Protein AF-A0A9X0BQL4-F1 (afdb_monomer_lite)

Structure (mmCIF, N/CA/C/O backbone):
data_AF-A0A9X0BQL4-F1
#
_entry.id   AF-A0A9X0BQL4-F1
#
loop_
_atom_site.group_PDB
_atom_site.id
_atom_site.type_symbol
_atom_site.label_atom_id
_atom_site.label_alt_id
_atom_site.label_comp_id
_atom_site.label_asym_id
_atom_site.label_entity_id
_atom_site.label_seq_id
_atom_site.pdbx_PDB_ins_code
_atom_site.Cartn_x
_atom_site.Cartn_y
_atom_site.Cartn_z
_atom_site.occupancy
_atom_site.B_iso_or_equiv
_atom_site.auth_seq_id
_atom_site.auth_comp_id
_atom_site.auth_asym_id
_atom_site.auth_atom_id
_atom_site.pdbx_PDB_model_num
ATOM 1 N N . MET A 1 1 ? -21.816 -4.351 -16.102 1.00 35.31 1 MET A N 1
ATOM 2 C CA . MET A 1 1 ? -20.754 -5.377 -16.081 1.00 35.31 1 MET A CA 1
ATOM 3 C C . MET A 1 1 ? -20.083 -5.266 -14.721 1.00 35.31 1 MET A C 1
ATOM 5 O O . MET A 1 1 ? -19.592 -4.191 -14.408 1.00 35.31 1 MET A O 1
ATOM 9 N N . LEU A 1 2 ? -20.235 -6.276 -13.860 1.00 37.12 2 LEU A N 1
ATOM 10 C CA . LEU A 1 2 ? -19.779 -6.235 -12.464 1.00 37.12 2 LEU A CA 1
ATOM 11 C C . LEU A 1 2 ? -18.252 -6.388 -12.420 1.00 37.12 2 LEU A C 1
ATOM 13 O O . LEU A 1 2 ? -17.741 -7.405 -12.871 1.00 37.12 2 LEU A O 1
ATOM 17 N N . LEU A 1 3 ? -17.554 -5.400 -11.851 1.00 42.09 3 LEU A N 1
ATOM 18 C CA . LEU A 1 3 ? -16.100 -5.399 -11.604 1.00 42.09 3 LEU A CA 1
ATOM 19 C C . LEU A 1 3 ? -15.623 -6.548 -10.687 1.00 42.09 3 LEU A C 1
ATOM 21 O O . LEU A 1 3 ? -14.421 -6.746 -10.535 1.00 42.09 3 LEU A O 1
ATOM 25 N N . TYR A 1 4 ? -16.539 -7.312 -10.084 1.00 49.38 4 TYR A N 1
ATOM 26 C CA . TYR A 1 4 ? -16.243 -8.348 -9.097 1.00 49.38 4 TYR A CA 1
ATOM 27 C C . TYR A 1 4 ? -17.057 -9.609 -9.387 1.00 49.38 4 TYR A C 1
ATOM 29 O O . TYR A 1 4 ? -18.155 -9.792 -8.867 1.00 49.38 4 TYR A O 1
ATOM 37 N N . THR A 1 5 ? -16.540 -10.491 -10.238 1.00 42.75 5 THR A N 1
ATOM 38 C CA . THR A 1 5 ? -17.201 -11.764 -10.572 1.00 42.75 5 THR A CA 1
ATOM 39 C C . THR A 1 5 ? -17.136 -12.813 -9.455 1.00 42.75 5 THR A C 1
ATOM 41 O O . THR A 1 5 ? -17.871 -13.792 -9.526 1.00 42.75 5 THR A O 1
ATOM 44 N N . THR A 1 6 ? -16.308 -12.628 -8.418 1.00 47.00 6 THR A N 1
ATOM 45 C CA . THR A 1 6 ? -16.049 -13.654 -7.380 1.00 47.00 6 THR A CA 1
ATOM 46 C C . THR A 1 6 ? -16.206 -13.185 -5.931 1.00 47.00 6 THR A C 1
ATOM 48 O O . THR A 1 6 ? -15.928 -13.959 -5.019 1.00 47.00 6 THR A O 1
ATOM 51 N N . GLY A 1 7 ? -16.618 -11.940 -5.670 1.00 49.25 7 GLY A N 1
ATOM 52 C CA . GLY A 1 7 ? -16.745 -11.439 -4.290 1.00 49.25 7 GLY A CA 1
ATOM 53 C C . GLY A 1 7 ? -15.441 -11.474 -3.470 1.00 49.25 7 GLY A C 1
ATOM 54 O O . GLY A 1 7 ? -15.490 -11.315 -2.259 1.00 49.25 7 GLY A O 1
ATOM 55 N N . GLY A 1 8 ? -14.280 -11.679 -4.106 1.00 52.28 8 GLY A N 1
ATOM 56 C CA . GLY A 1 8 ? -12.962 -11.552 -3.481 1.00 52.28 8 GLY A CA 1
ATOM 57 C C . GLY A 1 8 ? -12.389 -12.795 -2.792 1.00 52.28 8 GLY A C 1
ATOM 58 O O . GLY A 1 8 ? -11.236 -12.738 -2.372 1.00 52.28 8 GLY A O 1
ATOM 59 N N . LYS A 1 9 ? -13.112 -13.920 -2.684 1.00 52.06 9 LYS A N 1
ATOM 60 C CA . LYS A 1 9 ? -12.573 -15.108 -1.996 1.00 52.06 9 LYS A CA 1
ATOM 61 C C . LYS A 1 9 ? -11.611 -15.888 -2.900 1.00 52.06 9 LYS A C 1
ATOM 63 O O . LYS A 1 9 ? -12.014 -16.428 -3.928 1.00 52.06 9 LYS A O 1
ATOM 68 N N . GLY A 1 10 ? -10.340 -15.954 -2.498 1.00 56.12 10 GLY A N 1
ATOM 69 C CA . GLY A 1 10 ? -9.294 -16.710 -3.193 1.00 56.12 10 GLY A CA 1
ATOM 70 C C . GLY A 1 10 ? -8.665 -16.007 -4.400 1.00 56.12 10 GLY A C 1
ATOM 71 O O . GLY A 1 10 ? -8.007 -16.677 -5.181 1.00 56.12 10 GLY A O 1
ATOM 72 N N . SER A 1 11 ? -8.849 -14.695 -4.567 1.00 64.06 11 SER A N 1
ATOM 73 C CA . SER A 1 11 ? -8.215 -13.881 -5.618 1.00 64.06 11 SER A CA 1
ATOM 74 C C . SER A 1 11 ? -7.161 -12.934 -5.038 1.00 64.06 11 SER A C 1
ATOM 76 O O . SER A 1 11 ? -7.283 -12.519 -3.889 1.00 64.06 11 SER A O 1
ATOM 78 N N . ILE A 1 12 ? -6.160 -12.538 -5.833 1.00 70.81 12 ILE A N 1
ATOM 79 C CA . ILE A 1 12 ? -5.207 -11.490 -5.431 1.00 70.81 12 ILE A CA 1
ATOM 80 C C . ILE A 1 12 ? -5.936 -10.142 -5.414 1.00 70.81 12 ILE A C 1
ATOM 82 O O . ILE A 1 12 ? -6.373 -9.651 -6.462 1.00 70.81 12 ILE A O 1
ATOM 86 N N . ARG A 1 13 ? -6.043 -9.545 -4.225 1.00 81.00 13 ARG A N 1
ATOM 87 C CA . ARG A 1 13 ? -6.662 -8.231 -4.009 1.00 81.00 13 ARG A CA 1
ATOM 88 C C . ARG A 1 13 ? -5.596 -7.214 -3.650 1.00 81.00 13 ARG A C 1
ATOM 90 O O . ARG A 1 13 ? -4.637 -7.547 -2.968 1.00 81.00 13 ARG A O 1
ATOM 97 N N . TYR A 1 14 ? -5.765 -5.966 -4.059 1.00 86.31 14 TYR A N 1
ATOM 98 C CA . TYR A 1 14 ? -4.914 -4.880 -3.583 1.00 86.31 14 TYR A CA 1
ATOM 99 C C . TYR A 1 14 ? -5.716 -3.620 -3.286 1.00 86.31 14 TYR A C 1
ATOM 101 O O . TYR A 1 14 ? -6.792 -3.390 -3.838 1.00 86.31 14 TYR A O 1
ATOM 109 N N . ILE A 1 15 ? -5.195 -2.818 -2.365 1.00 88.81 15 ILE A N 1
ATOM 110 C CA . ILE A 1 15 ? -5.838 -1.627 -1.824 1.00 88.81 15 ILE A CA 1
ATOM 111 C C . ILE A 1 15 ? -4.792 -0.522 -1.720 1.00 88.81 15 ILE A C 1
ATOM 113 O O . ILE A 1 15 ? -3.694 -0.734 -1.198 1.00 88.81 15 ILE A O 1
ATOM 117 N N . PHE A 1 16 ? -5.135 0.673 -2.191 1.00 91.38 16 PHE A N 1
ATOM 118 C CA . PHE A 1 16 ? -4.304 1.851 -1.974 1.00 91.38 16 PHE A CA 1
ATOM 119 C C . PHE A 1 16 ? -4.522 2.379 -0.560 1.00 91.38 16 PHE A C 1
ATOM 121 O O . PHE A 1 16 ? -5.610 2.833 -0.214 1.00 91.38 16 PHE A O 1
ATOM 128 N N . ILE A 1 17 ? -3.460 2.369 0.238 1.00 92.75 17 ILE A N 1
ATOM 129 C CA . ILE A 1 17 ? -3.405 3.119 1.496 1.00 92.75 17 ILE A CA 1
ATOM 130 C C . ILE A 1 17 ? -3.102 4.592 1.193 1.00 92.75 17 ILE A C 1
ATOM 132 O O . ILE A 1 17 ? -3.626 5.504 1.830 1.00 92.75 17 ILE A O 1
ATOM 136 N N . HIS A 1 18 ? -2.272 4.831 0.177 1.00 92.62 18 HIS A N 1
ATOM 137 C CA . HIS A 1 18 ? -1.996 6.149 -0.377 1.00 92.62 18 HIS A CA 1
ATOM 138 C C . HIS A 1 18 ? -1.675 6.050 -1.871 1.00 92.62 18 HIS A C 1
ATOM 140 O O . HIS A 1 18 ? -1.041 5.088 -2.298 1.00 92.62 18 HIS A O 1
ATOM 146 N N . GLY A 1 19 ? -2.032 7.075 -2.645 1.00 91.38 19 GLY A N 1
ATOM 147 C CA . GLY A 1 19 ? -1.782 7.126 -4.087 1.00 91.38 19 GLY A CA 1
ATOM 148 C C . GLY A 1 19 ? -2.906 6.492 -4.907 1.00 91.38 19 GLY A C 1
ATOM 149 O O . GLY A 1 19 ? -4.025 6.321 -4.420 1.00 91.38 19 GLY A O 1
ATOM 150 N N . ASN A 1 20 ? -2.620 6.209 -6.175 1.00 89.44 20 ASN A N 1
ATOM 151 C CA . ASN A 1 20 ? -3.547 5.607 -7.130 1.00 89.44 20 ASN A CA 1
ATOM 152 C C . ASN A 1 20 ? -2.778 4.909 -8.272 1.00 89.44 20 ASN A C 1
ATOM 154 O O . ASN A 1 20 ? -1.543 4.929 -8.306 1.00 89.44 20 ASN A O 1
ATOM 158 N N . HIS A 1 21 ? -3.495 4.321 -9.230 1.00 88.38 21 HIS A N 1
ATOM 159 C CA . HIS A 1 21 ? -2.922 3.876 -10.500 1.00 88.38 21 HIS A CA 1
ATOM 160 C C . HIS A 1 21 ? -2.286 5.023 -11.276 1.00 88.38 21 HIS A C 1
ATOM 162 O O . HIS A 1 21 ? -2.742 6.168 -11.231 1.00 88.38 21 HIS A O 1
ATOM 168 N N . GLU A 1 22 ? -1.253 4.689 -12.038 1.00 84.75 22 GLU A N 1
ATOM 169 C CA . GLU A 1 22 ? -0.585 5.610 -12.938 1.00 84.75 22 GLU A CA 1
ATOM 170 C C . GLU A 1 22 ? -1.040 5.422 -14.382 1.00 84.75 22 GLU A C 1
ATOM 172 O O . GLU A 1 22 ? -0.978 4.331 -14.942 1.00 84.75 22 GLU A O 1
ATOM 177 N N . ILE A 1 23 ? -1.447 6.523 -15.011 1.00 74.94 23 ILE A N 1
ATOM 178 C CA . ILE A 1 23 ? -1.995 6.512 -16.372 1.00 74.94 23 ILE A CA 1
ATOM 179 C C . ILE A 1 23 ? -0.900 6.754 -17.418 1.00 74.94 23 ILE A C 1
ATOM 181 O O . ILE A 1 23 ? -1.023 6.311 -18.565 1.00 74.94 23 ILE A O 1
ATOM 185 N N . SER A 1 24 ? 0.183 7.434 -17.046 1.00 75.00 24 SER A N 1
ATOM 186 C CA . SER A 1 24 ? 1.266 7.784 -17.968 1.00 75.00 24 SER A CA 1
ATOM 187 C C . SER A 1 24 ? 1.978 6.554 -18.540 1.00 75.00 24 SER A C 1
ATOM 189 O O . SER A 1 24 ? 2.020 5.503 -17.896 1.00 75.00 24 SER A O 1
ATOM 191 N N . PRO A 1 25 ? 2.566 6.667 -19.742 1.00 73.19 25 PRO A N 1
ATOM 192 C CA . PRO A 1 25 ? 3.368 5.597 -20.317 1.00 73.19 25 PRO A CA 1
ATOM 193 C C . PRO A 1 25 ? 4.581 5.257 -19.442 1.00 73.19 25 PRO A C 1
ATOM 195 O O . PRO A 1 25 ? 5.088 6.079 -18.670 1.00 73.19 25 PRO A O 1
ATOM 198 N N . PHE A 1 26 ? 5.020 4.011 -19.574 1.00 76.38 26 PHE A N 1
ATOM 199 C CA . PHE A 1 26 ? 6.210 3.477 -18.937 1.00 76.38 26 PHE A CA 1
ATOM 200 C C . PHE A 1 26 ? 7.370 3.564 -19.933 1.00 76.38 26 PHE A C 1
ATOM 202 O O . PHE A 1 26 ? 7.224 3.111 -21.065 1.00 76.38 26 PHE A O 1
ATOM 209 N N . SER A 1 27 ? 8.476 4.199 -19.542 1.00 83.44 27 SER A N 1
ATOM 210 C CA . SER A 1 27 ? 9.684 4.286 -20.376 1.00 83.44 27 SER A CA 1
ATOM 211 C C . SER A 1 27 ? 10.404 2.935 -20.424 1.00 83.44 27 SER A C 1
ATOM 213 O O . SER A 1 27 ? 10.333 2.169 -19.463 1.00 83.44 27 SER A O 1
ATOM 215 N N . ASP A 1 28 ? 11.113 2.656 -21.520 1.00 85.31 28 ASP A N 1
ATOM 216 C CA . ASP A 1 28 ? 11.815 1.382 -21.725 1.00 85.31 28 ASP A CA 1
ATOM 217 C C . ASP A 1 28 ? 12.880 1.139 -20.654 1.00 85.31 28 ASP A C 1
ATOM 219 O O . ASP A 1 28 ? 13.023 0.023 -20.169 1.00 85.31 28 ASP A O 1
ATOM 223 N N . GLU A 1 29 ? 13.581 2.195 -20.243 1.00 92.06 29 GLU A N 1
ATOM 224 C CA . GLU A 1 29 ? 14.585 2.158 -19.182 1.00 92.06 29 GLU A CA 1
ATOM 225 C C . GLU A 1 29 ? 14.137 3.047 -18.027 1.00 92.06 29 GLU A C 1
ATOM 227 O O . GLU A 1 29 ? 14.008 4.268 -18.184 1.00 92.06 29 GLU A O 1
ATOM 232 N N . ILE A 1 30 ? 13.906 2.447 -16.859 1.00 92.94 30 ILE A N 1
ATOM 233 C CA . ILE A 1 30 ? 13.595 3.204 -15.648 1.00 92.94 30 ILE A CA 1
ATOM 234 C C . ILE A 1 30 ? 14.200 2.580 -14.393 1.00 92.94 30 ILE A C 1
ATOM 236 O O . ILE A 1 30 ? 14.469 1.384 -14.317 1.00 92.94 30 ILE A O 1
ATOM 240 N N . ILE A 1 31 ? 14.329 3.400 -13.356 1.00 94.00 31 ILE A N 1
ATOM 241 C CA . ILE A 1 31 ? 14.662 2.958 -12.006 1.00 94.00 31 ILE A CA 1
ATOM 242 C C . ILE A 1 31 ? 13.537 3.394 -11.078 1.00 94.00 31 ILE A C 1
ATOM 244 O O . ILE A 1 31 ? 13.228 4.583 -11.009 1.00 94.00 31 ILE A O 1
ATOM 248 N N . VAL A 1 32 ? 12.948 2.444 -10.357 1.00 94.00 32 VAL A N 1
ATOM 249 C CA . VAL A 1 32 ? 11.929 2.684 -9.330 1.00 94.00 32 VAL A CA 1
ATOM 250 C C . VAL A 1 32 ? 12.578 2.598 -7.952 1.00 94.00 32 VAL A C 1
ATOM 252 O O . VAL A 1 32 ? 13.236 1.612 -7.632 1.00 94.00 32 VAL A O 1
ATOM 255 N N . ASP A 1 33 ? 12.393 3.626 -7.132 1.00 94.31 33 ASP A N 1
ATOM 256 C CA . ASP A 1 33 ? 12.783 3.655 -5.722 1.00 94.31 33 ASP A CA 1
ATOM 257 C C . ASP A 1 33 ? 11.589 3.199 -4.876 1.00 94.31 33 ASP A C 1
ATOM 259 O O . ASP A 1 33 ? 10.589 3.918 -4.780 1.00 94.31 33 ASP A O 1
ATOM 263 N N . ALA A 1 34 ? 11.663 1.997 -4.305 1.00 94.25 34 ALA A N 1
ATOM 264 C CA . ALA A 1 34 ? 10.554 1.386 -3.585 1.00 94.25 34 ALA A CA 1
ATOM 265 C C . ALA A 1 34 ? 11.002 0.550 -2.381 1.00 94.25 34 ALA A C 1
ATOM 267 O O . ALA A 1 34 ? 12.146 0.118 -2.266 1.00 94.25 34 ALA A O 1
ATOM 268 N N . LYS A 1 35 ? 10.067 0.296 -1.473 1.00 93.88 35 LYS A N 1
ATOM 269 C CA . LYS A 1 35 ? 10.218 -0.592 -0.325 1.00 93.88 35 LYS A CA 1
ATOM 270 C C . LYS A 1 35 ? 9.103 -1.627 -0.348 1.00 93.88 35 LYS A C 1
ATOM 272 O O . LYS A 1 35 ? 7.942 -1.297 -0.575 1.00 93.88 35 LYS A O 1
ATOM 277 N N . ILE A 1 36 ? 9.487 -2.871 -0.086 1.00 92.44 36 ILE A N 1
ATOM 278 C CA . ILE A 1 36 ? 8.593 -4.021 -0.086 1.00 92.44 36 ILE A CA 1
ATOM 279 C C . ILE A 1 36 ? 8.702 -4.723 1.258 1.00 92.44 36 ILE A C 1
ATOM 281 O O . ILE A 1 36 ? 9.801 -5.094 1.673 1.00 92.44 36 ILE A O 1
ATOM 285 N N . VAL A 1 37 ? 7.561 -4.914 1.912 1.00 92.56 37 VAL A N 1
ATOM 286 C CA . VAL A 1 37 ? 7.455 -5.609 3.196 1.00 92.56 37 VAL A CA 1
ATOM 287 C C . VAL A 1 37 ? 6.364 -6.662 3.080 1.00 92.56 37 VAL A C 1
ATOM 289 O O . VAL A 1 37 ? 5.309 -6.390 2.513 1.00 92.56 37 VAL A O 1
ATOM 292 N N . VAL A 1 38 ? 6.613 -7.864 3.592 1.00 90.69 38 VAL A N 1
ATOM 293 C CA . VAL A 1 38 ? 5.596 -8.924 3.642 1.00 90.69 38 VAL A CA 1
ATOM 294 C C . VAL A 1 38 ? 5.229 -9.189 5.089 1.00 90.69 38 VAL A C 1
ATOM 296 O O . VAL A 1 38 ? 6.112 -9.398 5.923 1.00 90.69 38 VAL A O 1
ATOM 299 N N . PHE A 1 39 ? 3.930 -9.202 5.356 1.00 89.75 39 PHE A N 1
ATOM 300 C CA . PHE A 1 39 ? 3.328 -9.417 6.656 1.00 89.75 39 PHE A CA 1
ATOM 301 C C . PHE A 1 39 ? 2.539 -10.728 6.694 1.00 89.75 39 PHE A C 1
ATOM 303 O O . PHE A 1 39 ? 1.922 -11.143 5.709 1.00 89.75 39 PHE A O 1
ATOM 310 N N . THR A 1 40 ? 2.534 -11.358 7.864 1.00 88.44 40 THR A N 1
ATOM 311 C CA . THR A 1 40 ? 1.555 -12.388 8.227 1.00 88.44 40 THR A CA 1
ATOM 312 C C . THR A 1 40 ? 0.191 -11.752 8.500 1.00 88.44 40 THR A C 1
ATOM 314 O O . THR A 1 40 ? 0.101 -10.540 8.709 1.00 88.44 40 THR A O 1
ATOM 317 N N . GLY A 1 41 ? -0.868 -12.558 8.605 1.00 85.19 41 GLY A N 1
ATOM 318 C CA . GLY A 1 41 ? -2.182 -12.073 9.044 1.00 85.19 41 GLY A CA 1
ATOM 319 C C . GLY A 1 41 ? -2.165 -11.497 10.462 1.00 85.19 41 GLY A C 1
ATOM 320 O O . GLY A 1 41 ? -3.036 -10.735 10.838 1.00 85.19 41 GLY A O 1
ATOM 321 N N . ARG A 1 42 ? -1.130 -11.777 11.258 1.00 87.62 42 ARG A N 1
ATOM 322 C CA . ARG A 1 42 ? -0.941 -11.165 12.584 1.00 87.62 42 ARG A CA 1
ATOM 323 C C . ARG A 1 42 ? -0.169 -9.842 12.554 1.00 87.62 42 ARG A C 1
ATOM 325 O O . ARG A 1 42 ? 0.183 -9.345 13.615 1.00 87.62 42 ARG A O 1
ATOM 332 N N . GLY A 1 43 ? 0.159 -9.315 11.373 1.00 87.25 43 GLY A N 1
ATOM 333 C CA . GLY A 1 43 ? 0.956 -8.094 11.229 1.00 87.25 43 GLY A CA 1
ATOM 334 C C . GLY A 1 43 ? 2.459 -8.283 11.474 1.00 87.25 43 GLY A C 1
ATOM 335 O O . GLY A 1 43 ? 3.191 -7.300 11.554 1.00 87.25 43 GLY A O 1
ATOM 336 N N . ASN A 1 44 ? 2.960 -9.522 11.569 1.00 88.50 44 ASN A N 1
ATOM 337 C CA . ASN A 1 44 ? 4.393 -9.775 11.754 1.00 88.50 44 ASN A CA 1
ATOM 338 C C . ASN A 1 44 ? 5.131 -9.725 10.418 1.00 88.50 44 ASN A C 1
ATOM 340 O O . ASN A 1 44 ? 4.679 -10.318 9.442 1.00 88.50 44 ASN A O 1
ATOM 344 N N . ILE A 1 45 ? 6.304 -9.095 10.389 1.00 87.62 45 ILE A N 1
ATOM 345 C CA . ILE A 1 45 ? 7.140 -9.031 9.186 1.00 87.62 45 ILE A CA 1
ATOM 346 C C . ILE A 1 45 ? 7.822 -10.383 8.949 1.00 87.62 45 ILE A C 1
ATOM 348 O O . ILE A 1 45 ? 8.497 -10.910 9.832 1.00 87.62 45 ILE A O 1
ATOM 352 N N . VAL A 1 46 ? 7.687 -10.917 7.734 1.00 85.56 46 VAL A N 1
ATOM 353 C CA . VAL A 1 46 ? 8.390 -12.128 7.269 1.00 85.56 46 VAL A CA 1
ATOM 354 C C . VAL A 1 46 ? 9.414 -11.835 6.175 1.00 85.56 46 VAL A C 1
ATOM 356 O O . VAL A 1 46 ? 10.344 -12.617 5.993 1.00 85.56 46 VAL A O 1
ATOM 359 N N . TYR A 1 47 ? 9.284 -10.704 5.474 1.00 85.56 47 TYR A N 1
ATOM 360 C CA . TYR A 1 47 ? 10.269 -10.215 4.506 1.00 85.56 47 TYR A CA 1
ATOM 361 C C . TYR A 1 47 ? 10.399 -8.699 4.558 1.00 85.56 47 TYR A C 1
ATOM 363 O O . TYR A 1 47 ? 9.399 -7.988 4.675 1.00 85.56 47 TYR A O 1
ATOM 371 N N . GLY A 1 48 ? 11.626 -8.227 4.351 1.00 85.62 48 GLY A N 1
ATOM 372 C CA . GLY A 1 48 ? 11.957 -6.811 4.346 1.00 85.62 48 GLY A CA 1
ATOM 373 C C . GLY A 1 48 ? 12.026 -6.238 5.756 1.00 85.62 48 GLY A C 1
ATOM 374 O O . GLY A 1 48 ? 12.123 -6.959 6.747 1.00 85.62 48 GLY A O 1
ATOM 375 N N . ASP A 1 49 ? 11.987 -4.916 5.828 1.00 83.06 49 ASP A N 1
ATOM 376 C CA . ASP A 1 49 ? 11.921 -4.165 7.072 1.00 83.06 49 ASP A CA 1
ATOM 377 C C . ASP A 1 49 ? 11.000 -2.954 6.867 1.00 83.06 49 ASP A C 1
ATOM 379 O O . ASP A 1 49 ? 10.857 -2.449 5.751 1.00 83.06 49 ASP A O 1
ATOM 383 N N . ASN A 1 50 ? 10.388 -2.450 7.933 1.00 79.44 50 ASN A N 1
ATOM 384 C CA . ASN A 1 50 ? 9.571 -1.236 7.901 1.00 79.44 50 ASN A CA 1
ATOM 385 C C . ASN A 1 50 ? 10.311 -0.009 8.474 1.00 79.44 50 ASN A C 1
ATOM 387 O O . ASN A 1 50 ? 9.668 0.963 8.853 1.00 79.44 50 ASN A O 1
ATOM 391 N N . ALA A 1 51 ? 11.650 -0.023 8.524 1.00 76.56 51 ALA A N 1
ATOM 392 C CA . ALA A 1 51 ? 12.439 1.105 9.018 1.00 76.56 51 ALA A CA 1
ATOM 393 C C . ALA A 1 51 ? 12.399 2.301 8.048 1.00 76.56 51 ALA A C 1
ATOM 395 O O . ALA A 1 51 ? 12.456 2.133 6.832 1.00 76.56 51 ALA A O 1
ATOM 396 N N . ASP A 1 52 ? 12.366 3.528 8.562 1.00 68.44 52 ASP A N 1
ATOM 397 C CA . ASP A 1 52 ? 12.026 4.718 7.760 1.00 68.44 52 ASP A CA 1
ATOM 398 C C . ASP A 1 52 ? 12.998 5.041 6.602 1.00 68.44 52 ASP A C 1
ATOM 400 O O . ASP A 1 52 ? 12.629 5.754 5.670 1.00 68.44 52 ASP A O 1
ATOM 404 N N . ASN A 1 53 ? 14.224 4.500 6.620 1.00 67.31 53 ASN A N 1
ATOM 405 C CA . ASN A 1 53 ? 15.313 4.936 5.733 1.00 67.31 53 ASN A CA 1
ATOM 406 C C . ASN A 1 53 ? 15.826 3.886 4.737 1.00 67.31 53 ASN A C 1
ATOM 408 O O . ASN A 1 53 ? 16.728 4.200 3.960 1.00 67.31 53 ASN A O 1
ATOM 412 N N . SER A 1 54 ? 15.319 2.650 4.745 1.00 75.31 54 SER A N 1
ATOM 413 C CA . SER A 1 54 ? 15.740 1.666 3.742 1.00 75.31 54 SER A CA 1
ATOM 414 C C . SER A 1 54 ? 14.823 1.750 2.523 1.00 75.31 54 SER A C 1
ATOM 416 O O . SER A 1 54 ? 13.603 1.649 2.621 1.00 75.31 54 SER A O 1
ATOM 418 N N . SER A 1 55 ? 15.403 1.964 1.349 1.00 84.50 55 SER A N 1
ATOM 419 C CA . SER A 1 55 ? 14.697 1.825 0.082 1.00 84.50 55 SER A CA 1
ATOM 420 C C . SER A 1 55 ? 15.542 1.009 -0.885 1.00 84.50 55 SER A C 1
ATOM 422 O O . SER A 1 55 ? 16.761 0.887 -0.745 1.00 84.50 55 SER A O 1
ATOM 424 N N . THR A 1 56 ? 14.867 0.363 -1.823 1.00 91.81 56 THR A N 1
ATOM 425 C CA . THR A 1 56 ? 15.456 -0.538 -2.803 1.00 91.81 56 THR A CA 1
ATOM 426 C C . THR A 1 56 ? 15.193 0.014 -4.195 1.00 91.81 56 THR A C 1
ATOM 428 O O . THR A 1 56 ? 14.079 0.415 -4.526 1.00 91.81 56 THR A O 1
ATOM 431 N N . LYS A 1 57 ? 16.236 0.044 -5.020 1.00 94.19 57 LYS A N 1
ATOM 432 C CA . LYS A 1 57 ? 16.164 0.488 -6.409 1.00 94.19 57 LYS A CA 1
ATOM 433 C C . LYS A 1 57 ? 15.914 -0.707 -7.317 1.00 94.19 57 LYS A C 1
ATOM 435 O O . LYS A 1 57 ? 16.749 -1.605 -7.378 1.00 94.19 57 LYS A O 1
ATOM 440 N N . TYR A 1 58 ? 14.801 -0.691 -8.033 1.00 94.75 58 TYR A N 1
ATOM 441 C CA . TYR A 1 58 ? 14.415 -1.695 -9.018 1.00 94.75 58 TYR A CA 1
ATOM 442 C C . TYR A 1 58 ? 14.647 -1.121 -10.413 1.00 94.75 58 TYR A C 1
ATOM 444 O O . TYR A 1 58 ? 14.013 -0.133 -10.784 1.00 94.75 58 TYR A O 1
ATOM 452 N N . SER A 1 59 ? 15.573 -1.704 -11.167 1.00 95.19 59 SER A N 1
ATOM 453 C CA . SER A 1 59 ? 15.890 -1.273 -12.530 1.00 95.19 59 SER A CA 1
ATOM 454 C C . SER A 1 59 ? 15.101 -2.102 -13.534 1.00 95.19 59 SER A C 1
ATOM 456 O O . SER A 1 59 ? 15.211 -3.329 -13.537 1.00 95.19 59 SER A O 1
ATOM 458 N N . PHE A 1 60 ? 14.353 -1.437 -14.409 1.00 93.06 60 PHE A N 1
ATOM 459 C CA . PHE A 1 60 ? 13.568 -2.063 -15.466 1.00 93.06 60 PHE A CA 1
ATOM 460 C C . PHE A 1 60 ? 14.151 -1.734 -16.834 1.00 93.06 60 PHE A C 1
ATOM 462 O O . PHE A 1 60 ? 14.457 -0.574 -17.097 1.00 93.06 60 PHE A O 1
ATOM 469 N N . SER A 1 61 ? 14.238 -2.757 -17.685 1.00 91.75 61 SER A N 1
ATOM 470 C CA . SER A 1 61 ? 14.553 -2.641 -19.110 1.00 91.75 61 SER A CA 1
ATOM 471 C C . SER A 1 61 ? 13.453 -3.342 -19.903 1.00 91.75 61 SER A C 1
ATOM 473 O O . SER A 1 61 ? 13.119 -4.493 -19.612 1.00 91.75 61 SER A O 1
ATOM 475 N N . ASN A 1 62 ? 12.846 -2.639 -20.860 1.00 87.25 62 ASN A N 1
ATOM 476 C CA . ASN A 1 62 ? 11.709 -3.098 -21.665 1.00 87.25 62 ASN A CA 1
ATOM 477 C C . ASN A 1 62 ? 10.571 -3.691 -20.812 1.00 87.25 62 ASN A C 1
ATOM 479 O O . ASN A 1 62 ? 10.003 -4.735 -21.127 1.00 87.25 62 ASN A O 1
ATOM 483 N N . GLY A 1 63 ? 10.270 -3.044 -19.681 1.00 82.94 63 GLY A N 1
ATOM 484 C CA . GLY A 1 63 ? 9.181 -3.449 -18.787 1.00 82.94 63 GLY A CA 1
ATOM 485 C C . GLY A 1 63 ? 9.465 -4.657 -17.884 1.00 82.94 63 GLY A C 1
ATOM 486 O O . GLY A 1 63 ? 8.545 -5.073 -17.174 1.00 82.94 63 GLY A O 1
ATOM 487 N N . VAL A 1 64 ? 10.696 -5.182 -17.867 1.00 87.56 64 VAL A N 1
ATOM 488 C CA . VAL A 1 64 ? 11.130 -6.321 -17.033 1.00 87.56 64 VAL A CA 1
ATOM 489 C C . VAL A 1 64 ? 12.166 -5.866 -16.008 1.00 87.56 64 VAL A C 1
ATOM 491 O O . VAL A 1 64 ? 13.107 -5.152 -16.363 1.00 87.56 64 VAL A O 1
ATOM 494 N N . CYS A 1 65 ? 12.035 -6.277 -14.741 1.00 89.75 65 CYS A N 1
ATOM 495 C CA . CYS A 1 65 ? 13.028 -5.942 -13.717 1.00 89.75 65 CYS A CA 1
ATOM 496 C C . CYS A 1 65 ? 14.319 -6.748 -13.918 1.00 89.75 65 CYS A C 1
ATOM 498 O O . CYS A 1 65 ? 14.368 -7.960 -13.697 1.00 89.75 65 CYS A O 1
ATOM 500 N N . THR A 1 66 ? 15.401 -6.060 -14.274 1.00 91.56 66 THR A N 1
ATOM 501 C CA . THR A 1 66 ? 16.708 -6.677 -14.543 1.00 91.56 66 THR A CA 1
ATOM 502 C C . THR A 1 66 ? 17.609 -6.704 -13.312 1.00 91.56 66 THR A C 1
ATOM 504 O O . THR A 1 66 ? 18.342 -7.672 -13.110 1.00 91.56 66 THR A O 1
ATOM 507 N N . HIS A 1 67 ? 17.547 -5.667 -12.471 1.00 93.50 67 HIS A N 1
ATOM 508 C CA . HIS A 1 67 ? 18.426 -5.515 -11.311 1.00 93.50 67 HIS A CA 1
ATOM 509 C C . HIS A 1 67 ? 17.676 -4.964 -10.104 1.00 93.50 67 HIS A C 1
ATOM 511 O O . HIS A 1 67 ? 16.774 -4.139 -10.235 1.00 93.50 67 HIS A O 1
ATOM 517 N N . VAL A 1 68 ? 18.120 -5.359 -8.914 1.00 91.94 68 VAL A N 1
ATOM 518 C CA . VAL A 1 68 ? 17.631 -4.831 -7.641 1.00 91.94 68 VAL A CA 1
ATOM 519 C C . VAL A 1 68 ? 18.839 -4.397 -6.817 1.00 91.94 68 VAL A C 1
ATOM 521 O O . VAL A 1 68 ? 19.693 -5.211 -6.477 1.00 91.94 68 VAL A O 1
ATOM 524 N N . ASN A 1 69 ? 18.950 -3.100 -6.527 1.00 91.69 69 ASN A N 1
ATOM 525 C CA . ASN A 1 69 ? 20.157 -2.467 -5.976 1.00 91.69 69 ASN A CA 1
ATOM 526 C C . ASN A 1 69 ? 21.433 -2.778 -6.786 1.00 91.69 69 ASN A C 1
ATOM 528 O O . ASN A 1 69 ? 22.515 -2.908 -6.224 1.00 91.69 69 ASN A O 1
ATOM 532 N N . GLY A 1 70 ? 21.302 -2.895 -8.111 1.00 88.62 70 GLY A N 1
ATOM 533 C CA . GLY A 1 70 ? 22.414 -3.222 -9.010 1.00 88.62 70 GLY A CA 1
ATOM 534 C C . GLY A 1 70 ? 22.769 -4.712 -9.076 1.00 88.62 70 GLY A C 1
ATOM 535 O O . GLY A 1 70 ? 23.615 -5.086 -9.880 1.00 88.62 70 GLY A O 1
ATOM 536 N N . GLU A 1 71 ? 22.110 -5.571 -8.295 1.00 89.81 71 GLU A N 1
ATOM 537 C CA . GLU A 1 71 ? 22.324 -7.020 -8.324 1.00 89.81 71 GLU A CA 1
ATOM 538 C C . GLU A 1 71 ? 21.303 -7.694 -9.260 1.00 89.81 71 GLU A C 1
ATOM 540 O O . GLU A 1 71 ? 20.092 -7.502 -9.078 1.00 89.81 71 GLU A O 1
ATOM 545 N N . PRO A 1 72 ? 21.743 -8.483 -10.257 1.00 88.38 72 PRO A N 1
ATOM 546 C CA . PRO A 1 72 ? 20.839 -9.263 -11.096 1.00 88.38 72 PRO A CA 1
ATOM 547 C C . PRO A 1 72 ? 20.277 -10.465 -10.325 1.00 88.38 72 PRO A C 1
ATOM 549 O O . PRO A 1 72 ? 20.891 -10.953 -9.378 1.00 88.38 72 PRO A O 1
ATOM 552 N N . ASN A 1 73 ? 19.116 -10.975 -10.750 1.00 77.00 73 ASN A N 1
ATOM 553 C CA . ASN A 1 73 ? 18.471 -12.175 -10.186 1.00 77.00 73 ASN A CA 1
ATOM 554 C C . ASN A 1 73 ? 18.201 -12.133 -8.671 1.00 77.00 73 ASN A C 1
ATOM 556 O O . ASN A 1 73 ? 17.990 -13.173 -8.046 1.00 77.00 73 ASN A O 1
ATOM 560 N N . LYS A 1 74 ? 18.170 -10.942 -8.066 1.00 84.06 74 LYS A N 1
ATOM 561 C CA . LYS A 1 74 ? 17.773 -10.798 -6.667 1.00 84.06 74 LYS A CA 1
ATOM 562 C C . LYS A 1 74 ? 16.328 -11.246 -6.478 1.00 84.06 74 LYS A C 1
ATOM 564 O O . LYS A 1 74 ? 15.473 -11.040 -7.339 1.00 84.06 74 LYS A O 1
ATOM 569 N N . PHE A 1 75 ? 16.060 -11.849 -5.331 1.00 80.94 75 PHE A N 1
ATOM 570 C CA . PHE A 1 75 ? 14.719 -12.256 -4.949 1.00 80.94 75 PHE A CA 1
ATOM 571 C C . PHE A 1 75 ? 13.768 -11.051 -4.856 1.00 80.94 75 PHE A C 1
ATOM 573 O O . PHE A 1 75 ? 14.123 -10.015 -4.292 1.00 80.94 75 PHE A O 1
ATOM 580 N N . VAL A 1 76 ? 12.553 -11.208 -5.386 1.00 84.06 76 VAL A N 1
ATOM 581 C CA . VAL A 1 76 ? 11.462 -10.231 -5.285 1.00 84.06 76 VAL A CA 1
ATOM 582 C C . VAL A 1 76 ? 10.201 -10.992 -4.865 1.00 84.06 76 VAL A C 1
ATOM 584 O O . VAL A 1 76 ? 9.791 -11.893 -5.598 1.00 84.06 76 VAL A O 1
ATOM 587 N N . PRO A 1 77 ? 9.576 -10.666 -3.716 1.00 82.06 77 PRO A N 1
ATOM 588 C CA . PRO A 1 77 ? 8.344 -11.325 -3.293 1.00 82.06 77 PRO A CA 1
ATOM 589 C C . PRO A 1 77 ? 7.238 -11.130 -4.328 1.00 82.06 77 PRO A C 1
ATOM 591 O O . PRO A 1 77 ? 7.018 -10.002 -4.772 1.00 82.06 77 PRO A O 1
ATOM 594 N N . ALA A 1 78 ? 6.545 -12.213 -4.693 1.00 78.50 78 ALA A N 1
ATOM 595 C CA . ALA A 1 78 ? 5.490 -12.194 -5.709 1.00 78.50 78 ALA A CA 1
ATOM 596 C C . ALA A 1 78 ? 5.915 -11.417 -6.973 1.00 78.50 78 ALA A C 1
ATOM 598 O O . ALA A 1 78 ? 5.214 -10.504 -7.408 1.00 78.50 78 ALA A O 1
ATOM 599 N N . ARG A 1 79 ? 7.108 -11.743 -7.496 1.00 83.44 79 ARG A N 1
ATOM 600 C CA . ARG A 1 79 ? 7.849 -10.989 -8.518 1.00 83.44 79 ARG A CA 1
ATOM 601 C C . ARG A 1 79 ? 6.963 -10.366 -9.590 1.00 83.44 79 ARG A C 1
ATOM 603 O O . ARG A 1 79 ? 6.926 -9.146 -9.673 1.00 83.44 79 ARG A O 1
ATOM 610 N N . ASP A 1 80 ? 6.233 -11.175 -10.349 1.00 81.12 80 ASP A N 1
ATOM 611 C CA . ASP A 1 80 ? 5.435 -10.697 -11.485 1.00 81.12 80 ASP A CA 1
ATOM 612 C C . ASP A 1 80 ? 4.425 -9.625 -11.067 1.00 81.12 80 ASP A C 1
ATOM 614 O O . ASP A 1 80 ? 4.279 -8.593 -11.720 1.00 81.12 80 ASP A O 1
ATOM 618 N N . PHE A 1 81 ? 3.762 -9.840 -9.931 1.00 82.00 81 PHE A N 1
ATOM 619 C CA . PHE A 1 81 ? 2.775 -8.916 -9.393 1.00 82.00 81 PHE A CA 1
ATOM 620 C C . PHE A 1 81 ? 3.417 -7.631 -8.863 1.00 82.00 81 PHE A C 1
ATOM 622 O O . PHE A 1 81 ? 2.956 -6.525 -9.147 1.00 82.00 81 PHE A O 1
ATOM 629 N N . THR A 1 82 ? 4.502 -7.777 -8.108 1.00 87.50 82 THR A N 1
ATOM 630 C CA . THR A 1 82 ? 5.282 -6.653 -7.599 1.00 87.50 82 THR A CA 1
ATOM 631 C C . THR A 1 82 ? 5.799 -5.793 -8.744 1.00 87.50 82 THR A C 1
ATOM 633 O O . THR A 1 82 ? 5.596 -4.582 -8.741 1.00 87.50 82 THR A O 1
ATOM 636 N N . GLU A 1 83 ? 6.440 -6.409 -9.737 1.00 89.12 83 GLU A N 1
ATOM 637 C CA . GLU A 1 83 ? 6.942 -5.730 -10.926 1.00 89.12 83 GLU A CA 1
ATOM 638 C C . GLU A 1 83 ? 5.798 -5.008 -11.638 1.00 89.12 83 GLU A C 1
ATOM 640 O O . GLU A 1 83 ? 5.916 -3.821 -11.925 1.00 89.12 83 GLU A O 1
ATOM 645 N N . LEU A 1 84 ? 4.654 -5.665 -11.836 1.00 87.69 84 LEU A N 1
ATOM 646 C CA . LEU A 1 84 ? 3.480 -5.057 -12.456 1.00 87.69 84 LEU A CA 1
ATOM 647 C C . LEU A 1 84 ? 2.996 -3.806 -11.708 1.00 87.69 84 LEU A C 1
ATOM 649 O O . LEU A 1 84 ? 2.746 -2.780 -12.345 1.00 87.69 84 LEU A O 1
ATOM 653 N N . LEU A 1 85 ? 2.906 -3.847 -10.376 1.00 89.69 85 LEU A N 1
ATOM 654 C CA . LEU A 1 85 ? 2.507 -2.680 -9.587 1.00 89.69 85 LEU A CA 1
ATOM 655 C C . LEU A 1 85 ? 3.556 -1.569 -9.617 1.00 89.69 85 LEU A C 1
ATOM 657 O O . LEU A 1 85 ? 3.190 -0.419 -9.830 1.00 89.69 85 LEU A O 1
ATOM 661 N N . LEU A 1 86 ? 4.850 -1.877 -9.488 1.00 91.94 86 LEU A N 1
ATOM 662 C CA . LEU A 1 86 ? 5.914 -0.863 -9.546 1.00 91.94 86 LEU A CA 1
ATOM 663 C C . LEU A 1 86 ? 5.886 -0.051 -10.855 1.00 91.94 86 LEU A C 1
ATOM 665 O O . LEU A 1 86 ? 6.296 1.111 -10.867 1.00 91.94 86 LEU A O 1
ATOM 669 N N . LYS A 1 87 ? 5.364 -0.636 -11.942 1.00 89.44 87 LYS A N 1
ATOM 670 C CA . LYS A 1 87 ? 5.184 0.046 -13.231 1.00 89.44 87 LYS A CA 1
ATOM 671 C C . LYS A 1 87 ? 3.935 0.925 -13.317 1.00 89.44 87 LYS A C 1
ATOM 673 O O . LYS A 1 87 ? 3.954 1.939 -14.017 1.00 89.44 87 LYS A O 1
ATOM 678 N N . ASN A 1 88 ? 2.866 0.545 -12.622 1.00 88.62 88 ASN A N 1
ATOM 679 C CA . ASN A 1 88 ? 1.504 1.030 -12.866 1.00 88.62 88 ASN A CA 1
ATOM 680 C C . ASN A 1 88 ? 0.943 1.912 -11.742 1.00 88.62 88 ASN A C 1
ATOM 682 O O . ASN A 1 88 ? -0.272 2.079 -11.642 1.00 88.62 88 ASN A O 1
ATOM 686 N N . VAL A 1 89 ? 1.791 2.470 -10.877 1.00 89.56 89 VAL A N 1
ATOM 687 C CA . VAL A 1 89 ? 1.341 3.220 -9.694 1.00 89.56 89 VAL A CA 1
ATOM 688 C C . VAL A 1 89 ? 1.912 4.625 -9.648 1.00 89.56 89 VAL A C 1
ATOM 690 O O . VAL A 1 89 ? 3.011 4.893 -10.141 1.00 89.56 89 VAL A O 1
ATOM 693 N N . SER A 1 90 ? 1.129 5.541 -9.079 1.00 90.75 90 SER A N 1
ATOM 694 C CA . SER A 1 90 ? 1.501 6.944 -8.933 1.00 90.75 90 SER A CA 1
ATOM 695 C C . SER A 1 90 ? 2.687 7.107 -7.980 1.00 90.75 90 SER A C 1
ATOM 697 O O . SER A 1 90 ? 3.084 6.171 -7.284 1.00 90.75 90 SER A O 1
ATOM 699 N N . ILE A 1 91 ? 3.264 8.303 -7.911 1.00 90.69 91 ILE A N 1
ATOM 700 C CA . ILE A 1 91 ? 4.373 8.586 -6.996 1.00 90.69 91 ILE A CA 1
ATOM 701 C C . ILE A 1 91 ? 4.040 9.851 -6.216 1.00 90.69 91 ILE A C 1
ATOM 703 O O . ILE A 1 91 ? 3.795 10.879 -6.851 1.00 90.69 91 ILE A O 1
ATOM 707 N N . PRO A 1 92 ? 4.076 9.812 -4.876 1.00 93.12 92 PRO A N 1
ATOM 708 C CA . PRO A 1 92 ? 4.264 8.629 -4.025 1.00 93.12 92 PRO A CA 1
ATOM 709 C C . PRO A 1 92 ? 3.059 7.673 -3.993 1.00 93.12 92 PRO A C 1
ATOM 711 O O . PRO A 1 92 ? 1.933 8.083 -4.257 1.00 93.12 92 PRO A O 1
ATOM 714 N N . THR A 1 93 ? 3.286 6.421 -3.580 1.00 94.00 93 THR A N 1
ATOM 715 C CA . THR A 1 93 ? 2.215 5.430 -3.362 1.00 94.00 93 THR A CA 1
ATOM 716 C C . THR A 1 93 ? 2.544 4.474 -2.212 1.00 94.00 93 THR A C 1
ATOM 718 O O . THR A 1 93 ? 3.705 4.126 -2.008 1.00 94.00 93 THR A O 1
ATOM 721 N N . LEU A 1 94 ? 1.515 4.018 -1.492 1.00 94.94 94 LEU A N 1
ATOM 722 C CA . LEU A 1 94 ? 1.560 2.875 -0.579 1.00 94.94 94 LEU A CA 1
ATOM 723 C C . LEU A 1 94 ? 0.365 1.961 -0.865 1.00 94.94 94 LEU A C 1
ATOM 725 O O . LEU A 1 94 ? -0.786 2.375 -0.722 1.00 94.94 94 LEU A O 1
ATOM 729 N N . ILE A 1 95 ? 0.646 0.722 -1.254 1.00 9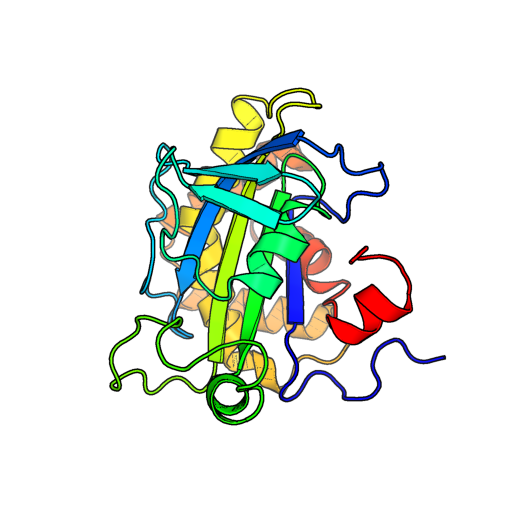4.06 95 ILE A N 1
ATOM 730 C CA . ILE A 1 95 ? -0.351 -0.300 -1.582 1.00 94.06 95 ILE A CA 1
ATOM 731 C C . ILE A 1 95 ? -0.182 -1.471 -0.631 1.00 94.06 95 ILE A C 1
ATOM 733 O O . ILE A 1 95 ? 0.941 -1.873 -0.339 1.00 94.06 95 ILE A O 1
ATOM 737 N N . MET A 1 96 ? -1.300 -2.033 -0.193 1.00 92.75 96 MET A N 1
ATOM 738 C CA . MET A 1 96 ? -1.360 -3.326 0.473 1.00 92.75 96 MET A CA 1
ATOM 739 C C . MET A 1 96 ? -2.024 -4.329 -0.463 1.00 92.75 96 MET A C 1
ATOM 741 O O . MET A 1 96 ? -2.967 -3.996 -1.177 1.00 92.75 96 MET A O 1
ATOM 745 N N . VAL A 1 97 ? -1.507 -5.547 -0.475 1.00 89.19 97 VAL A N 1
ATOM 746 C CA . VAL A 1 97 ? -1.907 -6.620 -1.372 1.00 89.19 97 VAL A CA 1
ATOM 747 C C . VAL A 1 97 ? -2.141 -7.864 -0.541 1.00 89.19 97 VAL A C 1
ATOM 749 O O . VAL A 1 97 ? -1.281 -8.262 0.237 1.00 89.19 97 VAL A O 1
ATOM 752 N N . GLU A 1 98 ? -3.274 -8.502 -0.748 1.00 85.81 98 GLU A N 1
ATOM 753 C CA . GLU A 1 98 ? -3.643 -9.763 -0.134 1.00 85.81 98 GLU A CA 1
ATOM 754 C C . GLU A 1 98 ? -3.356 -10.916 -1.106 1.00 85.81 98 GLU A C 1
ATOM 756 O O . GLU A 1 98 ? -3.856 -10.933 -2.236 1.00 85.81 98 GLU A O 1
ATOM 761 N N . ILE A 1 99 ? -2.531 -11.873 -0.677 1.00 78.75 99 ILE A N 1
ATOM 762 C CA . ILE A 1 99 ? -2.043 -12.990 -1.493 1.00 78.75 99 ILE A CA 1
ATOM 763 C C . ILE A 1 99 ? -2.445 -14.315 -0.824 1.00 78.75 99 ILE A C 1
ATOM 765 O O . ILE A 1 99 ? -1.845 -14.692 0.186 1.00 78.75 99 ILE A O 1
ATOM 769 N N . PRO A 1 100 ? -3.421 -15.059 -1.377 1.00 74.69 100 PRO A N 1
ATOM 770 C CA . PRO A 1 100 ? -3.804 -16.368 -0.849 1.00 74.69 100 PRO A CA 1
ATOM 771 C C . PRO A 1 100 ? -2.672 -17.401 -0.973 1.00 74.69 100 PRO A C 1
ATOM 773 O O . PRO A 1 100 ? -2.126 -17.602 -2.061 1.00 74.69 100 PRO A O 1
ATOM 776 N N . THR A 1 101 ? -2.361 -18.132 0.099 1.00 66.62 101 THR A N 1
ATOM 777 C CA . THR A 1 101 ? -1.301 -19.158 0.096 1.00 66.62 101 THR A CA 1
ATOM 778 C C . THR A 1 101 ? -1.728 -20.442 -0.629 1.00 66.62 101 THR A C 1
ATOM 780 O O . THR A 1 101 ? -0.907 -21.110 -1.249 1.00 66.62 101 THR A O 1
ATOM 783 N N . LEU A 1 102 ? -3.021 -20.765 -0.725 1.00 54.53 102 LEU A N 1
ATOM 784 C CA . LEU A 1 102 ? -3.490 -21.869 -1.586 1.00 54.53 102 LEU A CA 1
ATOM 785 C C . LEU A 1 102 ? -3.274 -21.595 -3.087 1.00 54.53 102 LEU A C 1
ATOM 787 O O . LEU A 1 102 ? -2.945 -22.512 -3.843 1.00 54.53 102 LEU A O 1
ATOM 791 N N . MET A 1 103 ? -3.368 -20.333 -3.526 1.00 48.91 103 MET A N 1
ATOM 792 C CA . MET A 1 103 ? -3.000 -19.947 -4.895 1.00 48.91 103 MET A CA 1
ATOM 793 C C . MET A 1 103 ? -1.494 -20.025 -5.146 1.00 48.91 103 MET A C 1
ATOM 795 O O . MET A 1 103 ? -1.093 -20.203 -6.294 1.00 48.91 103 MET A O 1
ATOM 799 N N . TH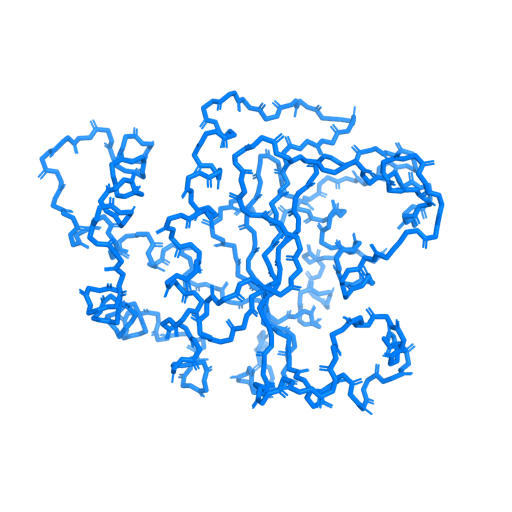R A 1 104 ? -0.666 -20.003 -4.098 1.00 46.25 104 THR A N 1
ATOM 800 C CA . THR A 1 104 ? 0.777 -20.234 -4.249 1.00 46.25 104 THR A CA 1
ATOM 801 C C . THR A 1 104 ? 1.133 -21.684 -4.600 1.00 46.25 104 THR A C 1
ATOM 803 O O . THR A 1 104 ? 2.221 -21.911 -5.117 1.00 46.25 104 THR A O 1
ATOM 806 N N . ASN A 1 105 ? 0.197 -22.636 -4.439 1.00 36.09 105 ASN A N 1
ATOM 807 C CA . ASN A 1 105 ? 0.354 -24.040 -4.853 1.00 36.09 105 ASN A CA 1
ATOM 808 C C . ASN A 1 105 ? -0.415 -24.430 -6.136 1.00 36.09 105 ASN A C 1
ATOM 810 O O . ASN A 1 105 ? -0.171 -25.508 -6.674 1.00 36.09 105 ASN A O 1
ATOM 814 N N . MET A 1 106 ? -1.350 -23.607 -6.636 1.00 34.50 106 MET A N 1
ATOM 815 C CA . MET A 1 106 ? -2.174 -23.948 -7.816 1.00 34.50 106 MET A CA 1
ATOM 816 C C . MET A 1 106 ? -2.031 -22.964 -8.992 1.00 34.50 106 MET A C 1
ATOM 818 O O . MET A 1 106 ? -2.279 -23.341 -10.134 1.00 34.50 106 MET A O 1
ATOM 822 N N . VAL A 1 107 ? -1.533 -21.744 -8.757 1.00 36.03 107 VAL A N 1
ATOM 823 C CA . VAL A 1 107 ? -1.102 -20.787 -9.799 1.00 36.03 107 VAL A CA 1
ATOM 824 C C . VAL A 1 107 ? 0.423 -20.894 -9.985 1.00 36.03 107 VAL A C 1
ATOM 826 O O . VAL A 1 107 ? 1.149 -19.921 -10.172 1.00 36.03 107 VAL A O 1
ATOM 829 N N . CYS A 1 108 ? 0.936 -22.126 -9.961 1.00 37.47 108 CYS A N 1
ATOM 830 C CA . CYS A 1 108 ? 2.353 -22.457 -10.153 1.00 37.47 108 CYS A CA 1
ATOM 831 C C . CYS A 1 108 ? 2.834 -22.330 -11.613 1.00 37.47 108 CYS A C 1
ATOM 833 O O . CYS A 1 108 ? 3.840 -22.927 -11.982 1.00 37.47 108 CYS A O 1
ATOM 835 N N . CYS A 1 109 ? 2.142 -21.552 -12.450 1.00 34.84 109 CYS A N 1
ATOM 836 C CA . CYS A 1 109 ? 2.666 -21.116 -13.749 1.00 34.84 109 CYS A CA 1
ATOM 837 C C . CYS A 1 109 ? 3.281 -19.702 -13.702 1.00 34.84 109 CYS A C 1
ATOM 839 O O . CYS A 1 109 ? 3.999 -19.353 -14.631 1.00 34.84 109 CYS A O 1
ATOM 841 N N . PHE A 1 110 ? 3.058 -18.924 -12.630 1.00 37.72 110 PHE A N 1
ATOM 842 C CA . PHE A 1 110 ? 3.615 -17.564 -12.462 1.00 37.72 110 PHE A CA 1
ATOM 843 C C . PHE A 1 110 ? 4.405 -17.364 -11.159 1.00 37.72 110 PHE A C 1
ATOM 845 O O . PHE A 1 110 ? 5.123 -16.387 -11.001 1.00 37.72 110 PHE A O 1
ATOM 852 N N . LEU A 1 111 ? 4.324 -18.297 -10.209 1.00 38.44 111 LEU A N 1
ATOM 853 C CA . LEU A 1 111 ? 5.112 -18.263 -8.978 1.00 38.44 111 LEU A CA 1
ATOM 854 C C . LEU A 1 111 ? 5.615 -19.681 -8.704 1.00 38.44 111 LEU A C 1
ATOM 856 O O . LEU A 1 111 ? 4.889 -20.526 -8.185 1.00 38.44 111 LEU A O 1
ATOM 860 N N . SER A 1 112 ? 6.848 -19.975 -9.117 1.00 36.34 112 SER A N 1
ATOM 861 C CA . SER A 1 112 ? 7.534 -21.206 -8.719 1.00 36.34 112 SER A CA 1
ATOM 862 C C . SER A 1 112 ? 7.708 -21.210 -7.200 1.00 36.34 112 SER A C 1
ATOM 864 O O . SER A 1 112 ? 8.108 -20.193 -6.633 1.00 36.34 112 SER A O 1
ATOM 866 N N . SER A 1 113 ? 7.469 -22.353 -6.560 1.00 40.06 113 SER A N 1
ATOM 867 C CA . SER A 1 113 ? 7.619 -22.613 -5.117 1.00 40.06 113 SER A CA 1
ATOM 868 C C . SER A 1 113 ? 8.952 -22.145 -4.509 1.00 40.06 113 SER A C 1
ATOM 870 O O . SER A 1 113 ? 9.031 -21.888 -3.311 1.00 40.06 113 SER A O 1
ATOM 872 N N . ASP A 1 114 ? 9.977 -21.952 -5.337 1.00 41.88 114 ASP A N 1
ATOM 873 C CA . ASP A 1 114 ? 11.302 -21.470 -4.938 1.00 41.88 114 ASP A CA 1
ATOM 874 C C . ASP A 1 114 ? 11.383 -19.930 -4.797 1.00 41.88 114 ASP A C 1
ATOM 876 O O . ASP A 1 114 ? 12.356 -19.403 -4.264 1.00 41.88 114 ASP A O 1
ATOM 880 N N . GLN A 1 115 ? 10.358 -19.189 -5.242 1.00 42.03 115 GLN A N 1
ATOM 881 C CA . GLN A 1 115 ? 10.305 -17.716 -5.261 1.00 42.03 115 GLN A CA 1
ATOM 882 C C . GLN A 1 115 ? 9.459 -17.092 -4.146 1.00 42.03 115 GLN A C 1
ATOM 884 O O . GLN A 1 115 ? 9.230 -15.884 -4.141 1.00 42.03 115 GLN A O 1
ATOM 889 N N . ILE A 1 116 ? 9.028 -17.879 -3.164 1.00 48.78 116 ILE A N 1
ATOM 890 C CA . ILE A 1 116 ? 8.345 -17.331 -1.989 1.00 48.78 116 ILE A CA 1
ATOM 891 C C . ILE A 1 116 ? 9.287 -17.254 -0.788 1.00 48.78 116 ILE A C 1
ATOM 893 O O . ILE A 1 116 ? 9.067 -16.419 0.078 1.00 48.78 116 ILE A O 1
ATOM 897 N N . GLY A 1 117 ? 10.387 -18.017 -0.750 1.00 42.59 117 GLY A N 1
ATOM 898 C CA . GLY A 1 117 ? 11.453 -17.873 0.256 1.00 42.59 117 GLY A CA 1
ATOM 899 C C . GLY A 1 117 ? 11.016 -18.039 1.722 1.00 42.59 117 GLY A C 1
ATOM 900 O O . GLY A 1 117 ? 11.853 -17.995 2.621 1.00 42.59 117 GLY A O 1
ATOM 901 N N . PHE A 1 118 ? 9.726 -18.240 1.990 1.00 49.59 118 PHE A N 1
ATOM 902 C CA . PHE A 1 118 ? 9.186 -18.406 3.323 1.00 49.59 118 PHE A CA 1
ATOM 903 C C . PHE A 1 118 ? 9.178 -19.889 3.670 1.00 49.59 118 PHE A C 1
ATOM 905 O O . PHE A 1 118 ? 8.628 -20.711 2.939 1.00 49.59 118 PHE A O 1
ATOM 912 N N . SER A 1 119 ? 9.831 -20.242 4.780 1.00 39.78 119 SER A N 1
ATOM 913 C CA . SER A 1 119 ? 9.893 -21.632 5.235 1.00 39.78 119 SER A CA 1
ATOM 914 C C . SER A 1 119 ? 8.482 -22.210 5.404 1.00 39.78 119 SER A C 1
ATOM 916 O O . SER A 1 119 ? 7.558 -21.492 5.791 1.00 39.78 119 SER A O 1
ATOM 918 N N . SER A 1 120 ? 8.354 -23.517 5.186 1.00 40.22 120 SER A N 1
ATOM 919 C CA . SER A 1 120 ? 7.155 -24.373 5.238 1.00 40.22 120 SER A CA 1
ATOM 920 C C . SER A 1 120 ? 6.396 -24.428 6.584 1.00 40.22 120 SER A C 1
ATOM 922 O O . SER A 1 120 ? 5.733 -25.416 6.889 1.00 40.22 120 SER A O 1
ATOM 924 N N . LYS A 1 121 ? 6.490 -23.382 7.412 1.00 44.91 121 LYS A N 1
ATOM 925 C CA . LYS A 1 121 ? 5.861 -23.242 8.734 1.00 44.91 121 LYS A CA 1
ATOM 926 C C . LYS A 1 121 ? 4.869 -22.080 8.847 1.00 44.91 121 LYS A C 1
ATOM 928 O O . LYS A 1 121 ? 4.402 -21.809 9.951 1.00 44.91 121 LYS A O 1
ATOM 933 N N . LEU A 1 122 ? 4.550 -21.377 7.761 1.00 53.69 122 LEU A N 1
ATOM 934 C CA . LEU A 1 122 ? 3.471 -20.390 7.801 1.00 53.69 122 LEU A CA 1
ATOM 935 C C . LEU A 1 122 ? 2.129 -21.125 7.871 1.00 53.69 122 LEU A C 1
ATOM 937 O O . LEU A 1 122 ? 1.757 -21.828 6.940 1.00 53.69 122 LEU A O 1
ATOM 941 N N . GLN A 1 123 ? 1.445 -20.989 9.008 1.00 57.41 123 GLN A N 1
ATOM 942 C CA . GLN A 1 123 ? 0.078 -21.481 9.226 1.00 57.41 123 GLN A CA 1
ATOM 943 C C . GLN A 1 123 ? -0.987 -20.565 8.607 1.00 57.41 123 GLN A C 1
ATOM 945 O O . GLN A 1 123 ? -2.170 -20.865 8.716 1.00 57.41 123 GLN A O 1
ATOM 950 N N . ASP A 1 124 ? -0.579 -19.450 8.003 1.00 64.62 124 ASP A N 1
ATOM 951 C CA . ASP A 1 124 ? -1.506 -18.451 7.493 1.00 64.62 124 ASP A CA 1
ATOM 952 C C . ASP A 1 124 ? -1.964 -18.807 6.073 1.00 64.62 124 ASP A C 1
ATOM 954 O O . ASP A 1 124 ? -1.157 -19.043 5.169 1.00 64.62 124 ASP A O 1
ATOM 958 N N . ASP A 1 125 ? -3.279 -18.783 5.864 1.00 71.38 125 ASP A N 1
ATOM 959 C CA . ASP A 1 125 ? -3.914 -19.017 4.561 1.00 71.38 125 ASP A CA 1
ATOM 960 C C . ASP A 1 125 ? -3.715 -17.843 3.580 1.00 71.38 125 ASP A C 1
ATOM 962 O O . ASP A 1 125 ? -4.006 -17.949 2.385 1.00 71.38 125 ASP A O 1
ATOM 966 N N . VAL A 1 126 ? -3.207 -16.709 4.076 1.00 77.38 126 VAL A N 1
ATOM 967 C CA . VAL A 1 126 ? -3.035 -15.454 3.340 1.00 77.38 126 VAL A CA 1
ATOM 968 C C . VAL A 1 126 ? -1.787 -14.713 3.830 1.00 77.38 126 VAL A C 1
ATOM 970 O O . VAL A 1 126 ? -1.552 -14.599 5.032 1.00 77.38 126 VAL A O 1
ATOM 973 N N . LEU A 1 127 ? -1.010 -14.164 2.895 1.00 85.06 127 LEU A N 1
ATOM 974 C CA . LEU A 1 127 ? 0.081 -13.227 3.165 1.00 85.06 127 LEU A CA 1
ATOM 975 C C . LEU A 1 127 ? -0.260 -11.834 2.644 1.00 85.06 127 LEU A C 1
ATOM 977 O O . LEU A 1 127 ? -0.940 -11.692 1.629 1.00 85.06 127 LEU A O 1
ATOM 981 N N . TYR A 1 128 ? 0.270 -10.811 3.309 1.00 88.81 128 TYR A N 1
ATOM 982 C CA . TYR A 1 128 ? 0.006 -9.418 2.970 1.00 88.81 128 TYR A CA 1
ATOM 983 C C . TYR A 1 128 ? 1.286 -8.738 2.502 1.00 88.81 128 TYR A C 1
ATOM 985 O O . TYR A 1 128 ? 2.239 -8.584 3.260 1.00 88.81 128 TYR A O 1
ATOM 993 N N . LEU A 1 129 ? 1.327 -8.326 1.243 1.00 91.88 129 LEU A N 1
ATOM 994 C CA . LEU A 1 129 ? 2.452 -7.623 0.643 1.00 91.88 129 LEU A CA 1
ATOM 995 C C . LEU A 1 129 ? 2.164 -6.119 0.651 1.00 91.88 129 LEU A C 1
ATOM 997 O O . LEU A 1 129 ? 1.200 -5.663 0.045 1.00 91.88 129 LEU A O 1
ATOM 1001 N N . ALA A 1 130 ? 3.013 -5.338 1.309 1.00 94.62 130 ALA A N 1
ATOM 1002 C CA . ALA A 1 130 ? 2.962 -3.885 1.273 1.00 94.62 130 ALA A CA 1
ATOM 1003 C C . ALA A 1 130 ? 4.065 -3.339 0.359 1.00 94.62 130 ALA A C 1
ATOM 1005 O O . ALA A 1 130 ? 5.249 -3.627 0.552 1.00 94.62 130 ALA A O 1
ATOM 1006 N N . ILE A 1 131 ? 3.674 -2.533 -0.628 1.00 94.75 131 ILE A N 1
ATOM 1007 C CA . ILE A 1 131 ? 4.569 -1.907 -1.604 1.00 94.75 131 ILE A CA 1
ATOM 1008 C C . ILE A 1 131 ? 4.479 -0.395 -1.443 1.00 94.75 131 ILE A C 1
ATOM 1010 O O . ILE A 1 131 ? 3.427 0.208 -1.649 1.00 94.75 131 ILE A O 1
ATOM 1014 N N . MET A 1 132 ? 5.601 0.223 -1.101 1.00 94.94 132 MET A N 1
ATOM 1015 C CA . MET A 1 132 ? 5.746 1.666 -0.976 1.00 94.94 132 MET A CA 1
ATOM 1016 C C . MET A 1 132 ? 6.665 2.181 -2.072 1.00 94.94 132 MET A C 1
ATOM 1018 O O . MET A 1 132 ? 7.805 1.740 -2.170 1.00 94.94 132 MET A O 1
ATOM 1022 N N . VAL A 1 133 ? 6.192 3.122 -2.884 1.00 94.06 133 VAL A N 1
ATOM 1023 C CA . VAL A 1 133 ? 6.947 3.694 -4.003 1.00 94.06 133 VAL A CA 1
ATOM 1024 C C . VAL A 1 133 ? 7.253 5.157 -3.716 1.00 94.06 133 VAL A C 1
ATOM 1026 O O . VAL A 1 133 ? 6.351 5.980 -3.548 1.00 94.06 133 VAL A O 1
ATOM 1029 N N . TYR A 1 134 ? 8.543 5.476 -3.679 1.00 91.00 134 TYR A N 1
ATOM 1030 C CA . TYR A 1 134 ? 9.070 6.811 -3.413 1.00 91.00 134 TYR A CA 1
ATOM 1031 C C . TYR A 1 134 ? 9.512 7.547 -4.676 1.00 91.00 134 TYR A C 1
ATOM 1033 O O . TYR A 1 134 ? 9.675 8.764 -4.662 1.00 91.00 134 TYR A O 1
ATOM 1041 N N . GLY A 1 135 ? 9.795 6.853 -5.771 1.00 91.12 135 GLY A N 1
ATOM 1042 C CA . GLY A 1 135 ? 10.406 7.529 -6.906 1.00 91.12 135 GLY A CA 1
ATOM 1043 C C . GLY A 1 135 ? 10.484 6.683 -8.151 1.00 91.12 135 GLY A C 1
ATOM 1044 O O . GLY A 1 135 ? 10.456 5.458 -8.092 1.00 91.12 135 GLY A O 1
ATOM 1045 N N . ARG A 1 136 ? 10.605 7.375 -9.281 1.00 91.31 136 ARG A N 1
ATOM 1046 C CA . ARG A 1 136 ? 10.861 6.796 -10.594 1.00 91.31 136 ARG A CA 1
ATOM 1047 C C . ARG A 1 136 ? 11.742 7.766 -11.363 1.00 91.31 136 ARG A C 1
ATOM 1049 O O . ARG A 1 136 ? 11.543 8.973 -11.264 1.00 91.31 136 ARG A O 1
ATOM 1056 N N . SER A 1 137 ? 12.746 7.250 -12.060 1.00 91.44 137 SER A N 1
ATOM 1057 C CA . SER A 1 137 ? 13.803 8.060 -12.685 1.00 91.44 137 SER A CA 1
ATOM 1058 C C . SER A 1 137 ? 13.311 9.044 -13.750 1.00 91.44 137 SER A C 1
ATOM 1060 O O . SER A 1 137 ? 13.980 10.032 -14.021 1.00 91.44 137 SER A O 1
ATOM 1062 N N . ASP A 1 138 ? 12.157 8.784 -14.353 1.00 88.94 138 ASP A N 1
ATOM 1063 C CA . ASP A 1 138 ? 11.496 9.629 -15.352 1.00 88.94 138 ASP A CA 1
ATOM 1064 C C . ASP A 1 138 ? 10.517 10.646 -14.727 1.00 88.94 138 ASP A C 1
ATOM 1066 O O . ASP A 1 138 ? 9.757 11.302 -15.441 1.00 88.94 138 ASP A O 1
ATOM 1070 N N . ARG A 1 139 ? 10.494 10.770 -13.393 1.00 84.25 139 ARG A N 1
ATOM 1071 C CA . ARG A 1 139 ? 9.554 11.614 -12.649 1.00 84.25 139 ARG A CA 1
ATOM 1072 C C . ARG A 1 139 ? 10.222 12.446 -11.576 1.00 84.25 139 ARG A C 1
ATOM 1074 O O . ARG A 1 139 ? 11.332 12.175 -11.126 1.00 84.25 139 ARG A O 1
ATOM 1081 N N . ALA A 1 140 ? 9.476 13.451 -11.122 1.00 83.19 140 ALA A N 1
ATOM 1082 C CA . ALA A 1 140 ? 9.822 14.175 -9.915 1.00 83.19 140 ALA A CA 1
ATOM 1083 C C . ALA A 1 140 ? 9.910 13.211 -8.723 1.00 83.19 140 ALA A C 1
ATOM 1085 O O . ALA A 1 140 ? 9.073 12.324 -8.540 1.00 83.19 140 ALA A O 1
ATOM 1086 N N . SER A 1 141 ? 10.941 13.402 -7.909 1.00 76.69 141 SER A N 1
ATOM 1087 C CA . SER A 1 141 ? 11.127 12.659 -6.670 1.00 76.69 141 SER A CA 1
ATOM 1088 C C . SER A 1 141 ? 10.041 13.004 -5.650 1.00 76.69 141 SER A C 1
ATOM 1090 O O . SER A 1 141 ? 9.669 14.169 -5.515 1.00 76.69 141 SER A O 1
ATOM 1092 N N . CYS A 1 142 ? 9.614 12.010 -4.872 1.00 87.75 142 CYS A N 1
ATOM 1093 C CA . CYS A 1 142 ? 8.788 12.198 -3.680 1.00 87.75 142 CYS A CA 1
ATOM 1094 C C . CYS A 1 142 ? 9.429 13.192 -2.698 1.00 87.75 142 CYS A C 1
ATOM 1096 O O . CYS A 1 142 ? 10.644 13.142 -2.464 1.00 87.75 142 CYS A O 1
ATOM 1098 N N . SER A 1 143 ? 8.609 14.090 -2.142 1.00 90.44 143 SER A N 1
ATOM 1099 C CA . SER A 1 143 ? 9.058 15.098 -1.178 1.00 90.44 143 SER A CA 1
ATOM 1100 C C . SER A 1 143 ? 9.494 14.459 0.146 1.00 90.44 143 SER A C 1
ATOM 1102 O O . SER A 1 143 ? 9.155 13.312 0.446 1.00 90.44 143 SER A O 1
ATOM 1104 N N . LEU A 1 144 ? 10.252 15.194 0.966 1.00 89.56 144 LEU A N 1
ATOM 1105 C CA . LEU A 1 144 ? 10.648 14.7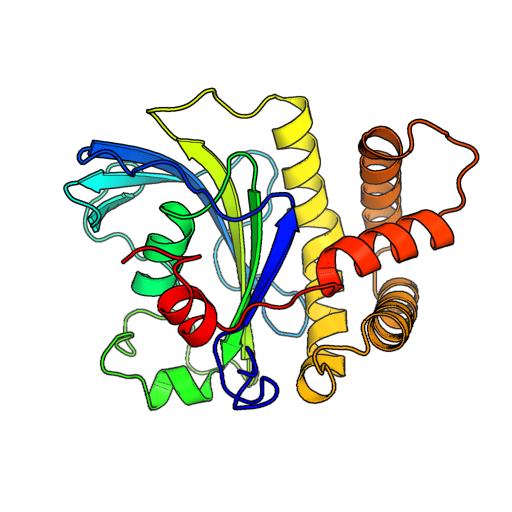01 2.288 1.00 89.56 144 LEU A CA 1
ATOM 1106 C C . LEU A 1 144 ? 9.423 14.436 3.177 1.00 89.56 144 LEU A C 1
ATOM 1108 O O . LEU A 1 144 ? 9.356 13.394 3.823 1.00 89.56 144 LEU A O 1
ATOM 1112 N N . ASP A 1 145 ? 8.438 15.335 3.153 1.00 89.44 145 ASP A N 1
ATOM 1113 C CA . ASP A 1 145 ? 7.206 15.208 3.938 1.00 89.44 145 ASP A CA 1
ATOM 1114 C C . ASP A 1 145 ? 6.402 13.967 3.537 1.00 89.44 145 ASP A C 1
ATOM 1116 O O . ASP A 1 145 ? 5.868 13.257 4.390 1.00 89.44 145 ASP A O 1
ATOM 1120 N N . ASP A 1 146 ? 6.358 13.659 2.239 1.00 91.12 146 ASP A N 1
ATOM 1121 C CA . ASP A 1 146 ? 5.734 12.440 1.732 1.00 91.12 146 ASP A CA 1
ATOM 1122 C C . ASP A 1 146 ? 6.486 11.188 2.193 1.00 91.12 146 ASP A C 1
ATOM 1124 O O . ASP A 1 146 ? 5.860 10.235 2.651 1.00 91.12 146 ASP A O 1
ATOM 1128 N N . ARG A 1 147 ? 7.824 11.185 2.131 1.00 90.38 147 ARG A N 1
ATOM 1129 C CA . ARG A 1 147 ? 8.638 10.059 2.619 1.00 90.38 147 ARG A CA 1
ATOM 1130 C C . ARG A 1 147 ? 8.395 9.798 4.104 1.00 90.38 147 ARG A C 1
ATOM 1132 O O . ARG A 1 147 ? 8.193 8.646 4.483 1.00 90.38 147 ARG A O 1
ATOM 1139 N N . VAL A 1 148 ? 8.359 10.855 4.919 1.00 89.94 148 VAL A N 1
ATOM 1140 C CA . VAL A 1 148 ? 8.066 10.767 6.359 1.00 89.94 148 VAL A CA 1
ATOM 1141 C C . VAL A 1 148 ? 6.655 10.234 6.596 1.00 89.94 148 VAL A C 1
ATOM 1143 O O . VAL A 1 148 ? 6.473 9.338 7.418 1.00 89.94 148 VAL A O 1
ATOM 1146 N N . TYR A 1 149 ? 5.658 10.742 5.865 1.00 92.19 149 TYR A N 1
ATOM 1147 C CA . TYR A 1 149 ? 4.277 10.275 5.980 1.00 92.19 149 TYR A CA 1
ATOM 1148 C C . TYR A 1 149 ? 4.143 8.785 5.656 1.00 92.19 149 TYR A C 1
ATOM 1150 O O . TYR A 1 149 ? 3.565 8.034 6.443 1.00 92.19 149 TYR A O 1
ATOM 1158 N N . LEU A 1 150 ? 4.693 8.341 4.525 1.00 92.69 150 LEU A N 1
ATOM 1159 C CA . LEU A 1 150 ? 4.577 6.948 4.101 1.00 92.69 150 LEU A CA 1
ATOM 1160 C C . LEU A 1 150 ? 5.372 6.008 5.011 1.00 92.69 150 LEU A C 1
ATOM 1162 O O . LEU A 1 150 ? 4.862 4.943 5.341 1.00 92.69 150 LEU A O 1
ATOM 1166 N N . GLY A 1 151 ? 6.572 6.409 5.452 1.00 92.25 151 GLY A N 1
ATOM 1167 C CA . GLY A 1 151 ? 7.385 5.636 6.398 1.00 92.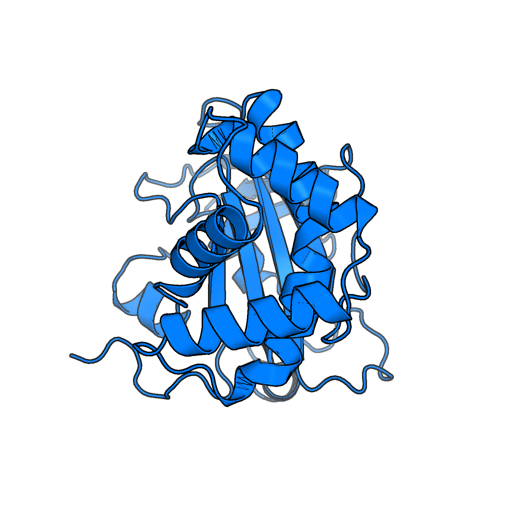25 151 GLY A CA 1
ATOM 1168 C C . GLY A 1 151 ? 6.644 5.397 7.712 1.00 92.25 151 GLY A C 1
ATOM 1169 O O . GLY A 1 151 ? 6.410 4.250 8.094 1.00 92.25 151 GLY A O 1
ATOM 1170 N N . LYS A 1 152 ? 6.125 6.472 8.321 1.00 92.00 152 LYS A N 1
ATOM 1171 C CA . LYS A 1 152 ? 5.303 6.372 9.535 1.00 92.00 152 LYS A CA 1
ATOM 1172 C C . LYS A 1 152 ? 4.025 5.567 9.321 1.00 92.00 152 LYS A C 1
ATOM 1174 O O . LYS A 1 152 ? 3.655 4.785 10.185 1.00 92.00 152 LYS A O 1
ATOM 1179 N N . THR A 1 153 ? 3.367 5.705 8.171 1.00 93.62 153 THR A N 1
ATOM 1180 C CA . THR A 1 153 ? 2.169 4.909 7.856 1.00 93.62 153 THR A CA 1
ATOM 1181 C C . THR A 1 153 ? 2.511 3.419 7.737 1.00 93.62 153 THR A C 1
ATOM 1183 O O . THR A 1 153 ? 1.842 2.583 8.342 1.00 93.62 153 THR A O 1
ATOM 1186 N N . MET A 1 154 ? 3.583 3.072 7.015 1.00 93.38 154 MET A N 1
ATOM 1187 C CA . MET A 1 154 ? 4.074 1.696 6.867 1.00 93.38 154 MET A CA 1
ATOM 1188 C C . MET A 1 154 ? 4.453 1.071 8.212 1.00 93.38 154 MET A C 1
ATOM 1190 O O . MET A 1 154 ? 4.232 -0.118 8.427 1.00 93.38 154 MET A O 1
ATOM 1194 N N . ARG A 1 155 ? 5.041 1.856 9.113 1.00 91.69 155 ARG A N 1
ATOM 1195 C CA . ARG A 1 155 ? 5.478 1.367 10.416 1.00 91.69 155 ARG A CA 1
ATOM 1196 C C . ARG A 1 155 ? 4.334 1.255 11.417 1.00 91.69 155 ARG A C 1
ATOM 1198 O O . ARG A 1 155 ? 4.190 0.210 12.035 1.00 91.69 155 ARG A O 1
ATOM 1205 N N . SER A 1 156 ? 3.550 2.317 11.564 1.00 91.38 156 SER A N 1
ATOM 1206 C CA . SER A 1 156 ? 2.653 2.501 12.707 1.00 91.38 156 SER A CA 1
ATOM 1207 C C . SER A 1 156 ? 1.187 2.185 12.411 1.00 91.38 156 SER A C 1
ATOM 1209 O O . SER A 1 156 ? 0.393 2.080 13.337 1.00 91.38 156 SER A O 1
ATOM 1211 N N . PHE A 1 157 ? 0.802 2.049 11.137 1.00 93.56 157 PHE A N 1
ATOM 1212 C CA . PHE A 1 157 ? -0.580 1.754 10.744 1.00 93.56 157 PHE A CA 1
ATOM 1213 C C . PHE A 1 157 ? -0.711 0.427 9.995 1.00 93.56 157 PHE A C 1
ATOM 1215 O O . PHE A 1 157 ? -1.557 -0.389 10.350 1.00 93.56 157 PHE A O 1
ATOM 1222 N N . VAL A 1 158 ? 0.135 0.179 8.987 1.00 94.12 158 VAL A N 1
ATOM 1223 C CA . VAL A 1 158 ? 0.021 -1.014 8.124 1.00 94.12 158 VAL A CA 1
ATOM 1224 C C . VAL A 1 158 ? -0.011 -2.340 8.896 1.00 94.12 158 VAL A C 1
ATOM 1226 O O . VAL A 1 158 ? -0.874 -3.150 8.562 1.00 94.12 158 VAL A O 1
ATOM 1229 N N . PRO A 1 159 ? 0.831 -2.597 9.920 1.00 93.06 159 PRO A N 1
ATOM 1230 C CA . PRO A 1 159 ? 0.816 -3.883 10.621 1.00 93.06 159 PRO A CA 1
ATOM 1231 C C . PRO A 1 159 ? -0.529 -4.167 11.300 1.00 93.06 159 PRO A C 1
ATOM 1233 O O . PRO A 1 159 ? -1.087 -5.253 11.147 1.00 93.06 159 PRO A O 1
ATOM 1236 N N . TYR A 1 160 ? -1.088 -3.166 11.985 1.00 92.62 160 TYR A N 1
ATOM 1237 C CA . TYR A 1 160 ? -2.367 -3.281 12.689 1.00 92.62 160 TYR A CA 1
ATOM 1238 C C . TYR A 1 160 ? -3.557 -3.285 11.729 1.00 92.62 160 TYR A C 1
ATOM 1240 O O . TYR A 1 160 ? -4.550 -3.976 11.965 1.00 92.62 160 TYR A O 1
ATOM 1248 N N . PHE A 1 161 ? -3.453 -2.556 10.615 1.00 92.12 161 PHE A N 1
ATOM 1249 C CA . PHE A 1 161 ? -4.443 -2.606 9.547 1.00 92.12 161 PHE A CA 1
ATOM 1250 C C . PHE A 1 161 ? -4.490 -3.993 8.901 1.00 92.12 161 PHE A C 1
ATOM 1252 O O . PHE A 1 161 ? -5.572 -4.550 8.756 1.00 92.12 161 PHE A O 1
ATOM 1259 N N . VAL A 1 162 ? -3.332 -4.582 8.583 1.00 91.00 162 VAL A N 1
ATOM 1260 C CA . VAL A 1 162 ? -3.222 -5.965 8.092 1.00 91.00 162 VAL A CA 1
ATOM 1261 C C . VAL A 1 162 ? -3.821 -6.940 9.098 1.00 91.00 162 VAL A C 1
ATOM 1263 O O . VAL A 1 162 ? -4.613 -7.797 8.716 1.00 91.00 162 VAL A O 1
ATOM 1266 N N . GLN A 1 163 ? -3.491 -6.784 10.382 1.00 90.19 163 GLN A N 1
ATOM 1267 C CA . GLN A 1 163 ? -4.038 -7.633 11.433 1.00 90.19 163 GLN A CA 1
ATOM 1268 C C . GLN A 1 163 ? -5.565 -7.577 11.477 1.00 90.19 163 GLN A C 1
ATOM 1270 O O . GLN A 1 163 ? -6.222 -8.617 11.452 1.00 90.19 163 GLN A O 1
ATOM 1275 N N . SER A 1 164 ? -6.121 -6.368 11.484 1.00 89.25 164 SER A N 1
ATOM 1276 C CA . SER A 1 164 ? -7.566 -6.135 11.534 1.00 89.25 164 SER A CA 1
ATOM 1277 C C . SER A 1 164 ? -8.265 -6.656 10.280 1.00 89.25 164 SER A C 1
ATOM 1279 O O . SER A 1 164 ? -9.272 -7.352 10.378 1.00 89.25 164 SER A O 1
ATOM 1281 N N . LEU A 1 165 ? -7.694 -6.382 9.103 1.00 86.06 165 LEU A N 1
ATOM 1282 C CA . LEU A 1 165 ? -8.226 -6.862 7.835 1.00 86.06 165 LEU A CA 1
ATOM 1283 C C . LEU A 1 165 ? -8.177 -8.386 7.754 1.00 86.06 165 LEU A C 1
ATOM 1285 O O . LEU A 1 165 ? -9.102 -8.980 7.226 1.00 86.06 165 LEU A O 1
ATOM 1289 N N . SER A 1 166 ? -7.153 -9.044 8.302 1.00 84.50 166 SER A N 1
ATOM 1290 C CA . SER A 1 166 ? -7.060 -10.505 8.238 1.00 84.50 166 SER A CA 1
ATOM 1291 C C . SER A 1 166 ? -8.228 -11.214 8.921 1.00 84.50 166 SER A C 1
ATOM 1293 O O . SER A 1 166 ? -8.708 -12.222 8.405 1.00 84.50 166 SER A O 1
ATOM 1295 N N . ILE A 1 167 ? -8.729 -10.642 10.020 1.00 81.88 167 ILE A N 1
ATOM 1296 C CA . ILE A 1 167 ? -9.858 -11.165 10.797 1.00 81.88 167 ILE A CA 1
ATOM 1297 C C . ILE A 1 167 ? -11.162 -11.052 9.996 1.00 81.88 167 ILE A C 1
ATOM 1299 O O . ILE A 1 167 ? -12.015 -11.934 10.080 1.00 81.88 167 ILE A O 1
ATOM 1303 N N . THR A 1 168 ? -11.312 -9.985 9.207 1.00 73.62 168 THR A N 1
ATOM 1304 C CA . THR A 1 168 ? -12.548 -9.646 8.481 1.00 73.62 168 THR A CA 1
ATOM 1305 C C . THR A 1 168 ? -12.460 -9.880 6.968 1.00 73.62 168 THR A C 1
ATOM 1307 O O . THR A 1 168 ? -13.438 -9.675 6.249 1.00 73.62 168 THR A O 1
ATOM 1310 N N . SER A 1 169 ? -11.311 -10.352 6.473 1.00 68.31 169 SER A N 1
ATOM 1311 C CA . SER A 1 169 ? -10.966 -10.475 5.046 1.00 68.31 169 SER A CA 1
ATOM 1312 C C . SER A 1 169 ? -11.979 -11.295 4.245 1.00 68.31 169 SER A C 1
ATOM 1314 O O . SER A 1 169 ? -12.291 -10.941 3.103 1.00 68.31 169 SER A O 1
ATOM 1316 N N . ASP A 1 170 ? -12.521 -12.344 4.868 1.00 66.12 170 ASP A N 1
ATOM 1317 C CA . ASP A 1 170 ? -13.523 -13.262 4.321 1.00 66.12 170 ASP A CA 1
ATOM 1318 C C . ASP A 1 170 ? -14.919 -12.628 4.170 1.00 66.12 170 ASP A C 1
ATOM 1320 O O . ASP A 1 170 ? -15.717 -13.084 3.349 1.00 66.12 170 ASP A O 1
ATOM 1324 N N . SER A 1 171 ? -15.208 -11.580 4.943 1.00 63.62 171 SER A N 1
ATOM 1325 C CA . SER A 1 171 ? -16.502 -10.883 4.983 1.00 63.62 171 SER A CA 1
ATOM 1326 C C . SER A 1 171 ? -16.522 -9.619 4.124 1.00 63.62 171 SER A C 1
ATOM 1328 O O . SER A 1 171 ? -17.578 -9.027 3.906 1.00 63.62 171 SER A O 1
ATOM 1330 N N . TYR A 1 172 ? -15.361 -9.187 3.631 1.00 64.94 172 TYR A N 1
ATOM 1331 C CA . TYR A 1 172 ? -15.229 -7.920 2.932 1.00 64.94 172 TYR A CA 1
ATOM 1332 C C . TYR A 1 172 ? -15.761 -7.995 1.495 1.00 64.94 172 TYR A C 1
ATOM 1334 O O . TYR A 1 172 ? -15.084 -8.470 0.577 1.00 64.94 172 TYR A O 1
ATOM 1342 N N . LEU A 1 173 ? -16.981 -7.485 1.308 1.00 63.41 173 LEU A N 1
ATOM 1343 C CA . LEU A 1 173 ? -17.647 -7.368 0.015 1.00 63.41 173 LEU A CA 1
ATOM 1344 C C . LEU A 1 173 ? -17.625 -5.913 -0.492 1.00 63.41 173 LEU A C 1
ATOM 1346 O O . LEU A 1 173 ? -17.878 -4.981 0.277 1.00 63.41 173 LEU A O 1
ATOM 1350 N N . PRO A 1 174 ? -17.388 -5.687 -1.799 1.00 61.78 174 PRO A N 1
ATOM 1351 C CA . PRO A 1 174 ? -17.544 -4.368 -2.402 1.00 61.78 174 PRO A CA 1
ATOM 1352 C C . PRO A 1 174 ? -18.955 -3.813 -2.154 1.00 61.78 174 PRO A C 1
ATOM 1354 O O . PRO A 1 174 ? -19.942 -4.442 -2.531 1.00 61.78 174 PRO A O 1
ATOM 1357 N N . GLY A 1 175 ? -19.045 -2.626 -1.549 1.00 63.44 175 GLY A N 1
ATOM 1358 C CA . GLY A 1 175 ? -20.315 -1.939 -1.277 1.00 63.44 175 GLY A CA 1
ATOM 1359 C C . GLY A 1 175 ? -20.693 -1.803 0.201 1.00 63.44 175 GLY A C 1
ATOM 1360 O O . GLY A 1 175 ? -21.600 -1.029 0.489 1.00 63.44 175 GLY A O 1
ATOM 1361 N N . ASP A 1 176 ? -19.978 -2.457 1.125 1.00 71.69 176 ASP A N 1
ATOM 1362 C CA . ASP A 1 176 ? -20.207 -2.345 2.580 1.00 71.69 176 ASP A CA 1
ATOM 1363 C C . ASP A 1 176 ? -19.022 -1.705 3.329 1.00 71.69 176 ASP A C 1
ATOM 1365 O O . ASP A 1 176 ? -18.598 -2.128 4.404 1.00 71.69 176 ASP A O 1
ATOM 1369 N N . ALA A 1 177 ? -18.442 -0.659 2.733 1.00 76.50 177 ALA A N 1
ATOM 1370 C CA . ALA A 1 177 ? -17.245 -0.021 3.276 1.00 76.50 177 ALA A CA 1
ATOM 1371 C C . ALA A 1 177 ? -17.458 0.526 4.699 1.00 76.50 177 ALA A C 1
ATOM 1373 O O . ALA A 1 177 ? -16.529 0.492 5.496 1.00 76.50 177 ALA A O 1
ATOM 1374 N N . GLN A 1 178 ? -18.662 1.003 5.040 1.00 80.88 178 GLN A N 1
ATOM 1375 C CA . GLN A 1 178 ? -18.948 1.570 6.364 1.00 80.88 178 GLN A CA 1
ATOM 1376 C C . GLN A 1 178 ? -18.890 0.521 7.479 1.00 80.88 178 GLN A C 1
ATOM 1378 O O . GLN A 1 178 ? -18.240 0.762 8.497 1.00 80.88 178 GLN A O 1
ATOM 1383 N N . THR A 1 179 ? -19.520 -0.641 7.288 1.00 80.75 179 THR A N 1
ATOM 1384 C CA . THR A 1 179 ? -19.488 -1.716 8.289 1.00 80.75 179 THR A CA 1
ATOM 1385 C C . THR A 1 179 ? -18.063 -2.227 8.466 1.00 80.75 179 THR A C 1
ATOM 1387 O O . THR A 1 179 ? -17.575 -2.295 9.592 1.00 80.75 179 THR A O 1
ATOM 1390 N N . THR A 1 180 ? -17.339 -2.454 7.364 1.00 81.00 180 THR A N 1
ATOM 1391 C CA . THR A 1 180 ? -15.933 -2.879 7.422 1.00 81.00 180 THR A CA 1
ATOM 1392 C C . THR A 1 180 ? -15.031 -1.830 8.084 1.00 81.00 180 THR A C 1
ATOM 1394 O O . THR A 1 180 ? -14.148 -2.189 8.859 1.00 81.00 180 THR A O 1
ATOM 1397 N N . CYS A 1 181 ? -15.250 -0.531 7.835 1.00 86.50 181 CYS A N 1
ATOM 1398 C CA . CYS A 1 181 ? -14.510 0.537 8.520 1.00 86.50 181 CYS A CA 1
ATOM 1399 C C . CYS A 1 181 ? -14.705 0.464 10.032 1.00 86.50 181 CYS A C 1
ATOM 1401 O O . CYS A 1 181 ? -13.737 0.600 10.777 1.00 86.50 181 CYS A O 1
ATOM 1403 N N . LYS A 1 182 ? -15.943 0.243 10.482 1.00 85.69 182 LYS A N 1
ATOM 1404 C CA . LYS A 1 182 ? -16.256 0.132 11.904 1.00 85.69 182 LYS A CA 1
ATOM 1405 C C . LYS A 1 182 ? -15.576 -1.082 12.536 1.00 85.69 182 LYS A C 1
ATOM 1407 O O . LYS A 1 182 ? -14.885 -0.927 13.532 1.00 85.69 182 LYS A O 1
ATOM 1412 N N . GLU A 1 183 ? -15.689 -2.256 11.921 1.00 86.19 183 GLU A N 1
ATOM 1413 C CA . GLU A 1 183 ? -15.051 -3.480 12.425 1.00 86.19 183 GLU A CA 1
ATOM 1414 C C . GLU A 1 183 ? -13.523 -3.351 12.505 1.00 86.19 183 GLU A C 1
ATOM 1416 O O . GLU A 1 183 ? -12.908 -3.766 13.488 1.00 86.19 183 GLU A O 1
ATOM 1421 N N . ILE A 1 184 ? -12.901 -2.740 11.490 1.00 88.75 184 ILE A N 1
ATOM 1422 C CA . ILE A 1 184 ? -11.458 -2.482 11.497 1.00 88.75 184 ILE A CA 1
ATOM 1423 C C . ILE A 1 184 ? -11.095 -1.440 12.556 1.00 88.75 184 ILE A C 1
ATOM 1425 O O . ILE A 1 184 ? -10.076 -1.600 13.219 1.00 88.75 184 ILE A O 1
ATOM 1429 N N . THR A 1 185 ? -11.916 -0.407 12.754 1.00 89.19 185 THR A N 1
ATOM 1430 C CA . THR A 1 185 ? -11.703 0.601 13.806 1.00 89.19 185 THR A CA 1
ATOM 1431 C C . THR A 1 185 ? -11.706 -0.050 15.184 1.00 89.19 185 THR A C 1
ATOM 1433 O O . THR A 1 185 ? -10.728 0.093 15.915 1.00 89.19 185 THR A O 1
ATOM 1436 N N . ASP A 1 186 ? -12.732 -0.847 15.486 1.00 87.81 186 ASP A N 1
ATOM 1437 C CA . ASP A 1 186 ? -12.851 -1.574 16.752 1.00 87.81 186 ASP A CA 1
ATOM 1438 C C . ASP A 1 186 ? -11.628 -2.493 16.970 1.00 87.81 186 ASP A C 1
ATOM 1440 O O . ASP A 1 186 ? -11.067 -2.565 18.064 1.00 87.81 186 ASP A O 1
ATOM 1444 N N . CYS A 1 187 ? -11.146 -3.162 15.914 1.00 87.69 187 CYS A N 1
ATOM 1445 C CA . CYS A 1 187 ? -9.947 -4.001 15.991 1.00 87.69 187 CYS A CA 1
ATOM 1446 C C . CYS A 1 187 ? -8.658 -3.200 16.220 1.00 87.69 187 CYS A C 1
ATOM 1448 O O . CYS A 1 187 ? -7.801 -3.642 16.991 1.00 87.69 187 CYS A O 1
ATOM 1450 N N . LEU A 1 188 ? -8.502 -2.048 15.565 1.00 88.81 188 LEU A N 1
ATOM 1451 C CA . LEU A 1 188 ? -7.342 -1.173 15.732 1.00 88.81 188 LEU A CA 1
ATOM 1452 C C . LEU A 1 188 ? -7.283 -0.610 17.152 1.00 88.81 188 LEU A C 1
ATOM 1454 O O . LEU A 1 188 ? -6.215 -0.613 17.753 1.00 88.81 188 LEU A O 1
ATOM 1458 N N . GLU A 1 189 ? -8.412 -0.182 17.711 1.00 87.12 189 GLU A N 1
ATOM 1459 C CA . GLU A 1 189 ? -8.477 0.334 19.083 1.00 87.12 189 GLU A CA 1
ATOM 1460 C C . GLU A 1 189 ? -8.123 -0.723 20.135 1.00 87.12 189 GLU A C 1
ATOM 1462 O O . GLU A 1 189 ? -7.537 -0.393 21.165 1.00 87.12 189 GLU A O 1
ATOM 1467 N N . LEU A 1 190 ? -8.438 -1.994 19.871 1.00 87.25 190 LEU A N 1
ATOM 1468 C CA . LEU A 1 190 ? -8.151 -3.098 20.788 1.00 87.25 190 LEU A CA 1
ATOM 1469 C C . LEU A 1 190 ? -6.714 -3.624 20.697 1.00 87.25 190 LEU A C 1
ATOM 1471 O O . LEU A 1 190 ? -6.178 -4.084 21.704 1.00 87.25 190 LEU A O 1
ATOM 1475 N N . ASN A 1 191 ? -6.115 -3.625 19.502 1.00 87.38 191 ASN A N 1
ATOM 1476 C CA . ASN A 1 191 ? -4.865 -4.351 19.244 1.00 87.38 191 ASN A CA 1
ATOM 1477 C C . ASN A 1 191 ? -3.666 -3.456 18.923 1.00 87.38 191 ASN A C 1
ATOM 1479 O O . ASN A 1 191 ? -2.532 -3.916 19.066 1.00 87.38 191 ASN A O 1
ATOM 1483 N N . ALA A 1 192 ? -3.884 -2.226 18.451 1.00 88.81 192 ALA A N 1
ATOM 1484 C CA . ALA A 1 192 ? -2.778 -1.356 18.084 1.00 88.81 192 ALA A CA 1
ATOM 1485 C C . ALA A 1 192 ? -2.056 -0.820 19.320 1.00 88.81 192 ALA A C 1
ATOM 1487 O O . ALA A 1 192 ? -2.682 -0.476 20.324 1.00 88.81 192 ALA A O 1
ATOM 1488 N N . ASP A 1 193 ? -0.732 -0.689 19.226 1.00 91.56 193 ASP A N 1
ATOM 1489 C CA . ASP A 1 193 ? 0.009 0.097 20.203 1.00 91.56 193 ASP A CA 1
ATOM 1490 C C . ASP A 1 193 ? -0.502 1.543 20.170 1.00 91.56 193 ASP A C 1
ATOM 1492 O O . ASP A 1 193 ? -0.516 2.202 19.126 1.00 91.56 193 ASP A O 1
ATOM 1496 N N . GLU A 1 194 ? -0.953 2.037 21.324 1.00 89.94 194 GLU A N 1
ATOM 1497 C CA . GLU A 1 194 ? -1.600 3.343 21.424 1.00 89.94 194 GLU A CA 1
ATOM 1498 C C . GLU A 1 194 ? -0.676 4.468 20.947 1.00 89.94 194 GLU A C 1
ATOM 1500 O O . GLU A 1 194 ? -1.122 5.403 20.276 1.00 89.94 194 GLU A O 1
ATOM 1505 N N . LYS A 1 195 ? 0.620 4.374 21.260 1.00 91.12 195 LYS A N 1
ATOM 1506 C CA . LYS A 1 195 ? 1.597 5.385 20.871 1.00 91.12 195 LYS A CA 1
ATOM 1507 C C . LYS A 1 195 ? 1.806 5.367 19.360 1.00 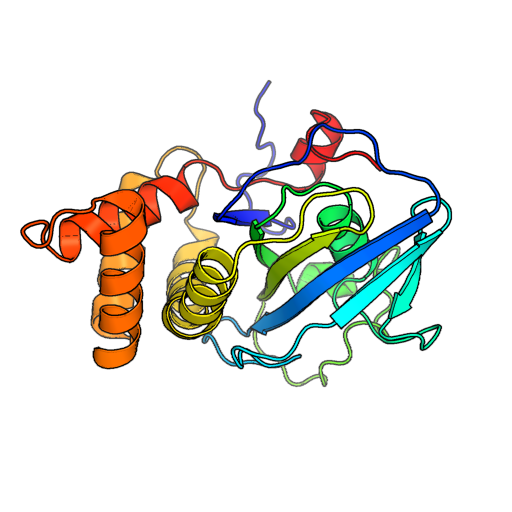91.12 195 LYS A C 1
ATOM 1509 O O . LYS A 1 195 ? 1.742 6.430 18.747 1.00 91.12 195 LYS A O 1
ATOM 1514 N N . GLU A 1 196 ? 2.018 4.202 18.758 1.00 89.31 196 GLU A N 1
ATOM 1515 C CA . GLU A 1 196 ? 2.190 4.080 17.306 1.00 89.31 196 GLU A CA 1
ATOM 1516 C C . GLU A 1 196 ? 0.935 4.532 16.546 1.00 89.31 196 GLU A C 1
ATOM 1518 O O . GLU A 1 196 ? 1.030 5.336 15.614 1.00 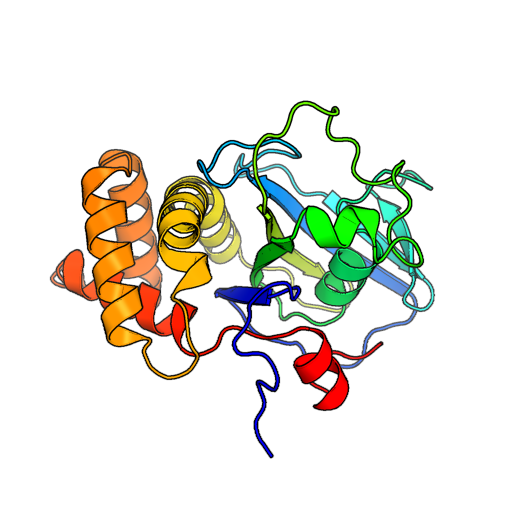89.31 196 GLU A O 1
ATOM 1523 N N . LEU A 1 197 ? -0.254 4.109 16.983 1.00 89.69 197 LEU A N 1
ATOM 1524 C CA . LEU A 1 197 ? -1.507 4.537 16.368 1.00 89.69 197 LEU A CA 1
ATOM 1525 C C . LEU A 1 197 ? -1.689 6.057 16.472 1.00 89.69 197 LEU A C 1
ATOM 1527 O O . LEU A 1 197 ? -2.050 6.704 15.490 1.00 89.69 197 LEU A O 1
ATOM 1531 N N . ASN A 1 198 ? -1.400 6.654 17.631 1.00 91.31 198 ASN A N 1
ATOM 1532 C CA . ASN A 1 198 ? -1.476 8.104 17.800 1.00 91.31 198 ASN A CA 1
ATOM 1533 C C . ASN A 1 198 ? -0.444 8.832 16.923 1.00 91.31 198 ASN A C 1
ATOM 1535 O O . ASN A 1 198 ? -0.781 9.840 16.305 1.00 91.31 198 ASN A O 1
ATOM 1539 N N . GLU A 1 199 ? 0.778 8.308 16.786 1.00 90.88 199 GLU A N 1
ATOM 1540 C CA . GLU A 1 199 ? 1.781 8.856 15.865 1.00 90.88 199 GLU A CA 1
ATOM 1541 C C . GLU A 1 199 ? 1.281 8.873 14.414 1.00 90.88 199 GLU A C 1
ATOM 1543 O O . GLU A 1 199 ? 1.489 9.864 13.710 1.00 90.88 199 GLU A O 1
ATOM 1548 N N . PHE A 1 200 ? 0.600 7.816 13.965 1.00 92.00 200 PHE A N 1
ATOM 1549 C CA . PHE A 1 200 ? -0.034 7.791 12.648 1.00 92.00 200 PHE A CA 1
ATOM 1550 C C . PHE A 1 200 ? -1.145 8.844 12.525 1.00 92.00 200 PHE A C 1
ATOM 1552 O O . PHE A 1 200 ? -1.145 9.624 11.567 1.00 92.00 200 PHE A O 1
ATOM 1559 N N . ILE A 1 201 ? -2.059 8.901 13.500 1.00 92.81 201 ILE A N 1
ATOM 1560 C CA . ILE A 1 201 ? -3.196 9.834 13.507 1.00 92.81 201 ILE A CA 1
ATOM 1561 C C . ILE A 1 201 ? -2.717 11.284 13.419 1.00 92.81 201 ILE A C 1
ATOM 1563 O O . ILE A 1 201 ? -3.253 12.049 12.619 1.00 92.81 201 ILE A O 1
ATOM 1567 N N . GLU A 1 202 ? -1.676 11.659 14.166 1.00 92.25 202 GLU A N 1
ATOM 1568 C CA . GLU A 1 202 ? -1.102 13.008 14.105 1.00 92.25 202 GLU A CA 1
ATOM 1569 C C . GLU A 1 202 ? -0.592 13.357 12.704 1.00 92.25 202 GLU A C 1
ATOM 1571 O O . GLU A 1 202 ? -0.836 14.451 12.185 1.00 92.25 202 GLU A O 1
ATOM 1576 N N . VAL A 1 203 ? 0.111 12.430 12.052 1.00 92.12 203 VAL A N 1
ATOM 1577 C CA . VAL A 1 203 ? 0.688 12.692 10.729 1.00 92.12 203 VAL A CA 1
ATOM 1578 C C . VAL A 1 203 ? -0.418 12.756 9.673 1.00 92.12 203 VAL A C 1
ATOM 1580 O O . VAL A 1 203 ? -0.395 13.643 8.816 1.00 92.12 203 VAL A O 1
ATOM 1583 N N . TYR A 1 204 ? -1.421 11.878 9.756 1.00 92.69 204 TYR A N 1
ATOM 1584 C CA . TYR A 1 204 ? -2.580 11.907 8.864 1.00 92.69 204 TYR A CA 1
ATOM 1585 C C . TYR A 1 204 ? -3.391 13.200 9.040 1.00 92.69 204 TYR A C 1
ATOM 1587 O O . TYR A 1 204 ? -3.744 13.852 8.052 1.00 92.69 204 TYR A O 1
ATOM 1595 N N . ARG A 1 205 ? -3.619 13.628 10.290 1.00 93.12 205 ARG A N 1
ATOM 1596 C CA . ARG A 1 205 ? -4.300 14.888 10.623 1.00 93.12 205 ARG A CA 1
ATOM 1597 C C . ARG A 1 205 ? -3.594 16.084 10.000 1.00 93.12 205 ARG A C 1
ATOM 1599 O O . ARG A 1 205 ? -4.225 16.860 9.281 1.00 93.12 205 ARG A O 1
ATOM 1606 N N . ASN A 1 206 ? -2.290 16.212 10.239 1.00 90.62 206 ASN A N 1
ATOM 1607 C CA . ASN A 1 206 ? -1.485 17.320 9.723 1.00 90.62 206 ASN A CA 1
ATOM 1608 C C . ASN A 1 206 ? -1.512 17.389 8.193 1.00 90.62 206 ASN A C 1
ATOM 1610 O O . ASN A 1 206 ? -1.490 18.475 7.616 1.00 90.62 206 ASN A O 1
ATOM 1614 N N . ARG A 1 207 ? -1.600 16.233 7.530 1.00 89.88 207 ARG A N 1
ATOM 1615 C CA . ARG A 1 207 ? -1.617 16.150 6.072 1.00 89.88 207 ARG A CA 1
ATOM 1616 C C . ARG A 1 207 ? -2.972 16.517 5.464 1.00 89.88 207 ARG A C 1
ATOM 1618 O O . ARG A 1 207 ? -3.008 17.328 4.537 1.00 89.88 207 ARG A O 1
ATOM 1625 N N . TYR A 1 208 ? -4.060 15.927 5.960 1.00 91.19 208 TYR A N 1
ATOM 1626 C CA . TYR A 1 208 ? -5.368 15.960 5.290 1.00 91.19 208 TYR A CA 1
ATOM 1627 C C . TYR A 1 208 ? -6.395 16.893 5.925 1.00 91.19 208 TYR A C 1
ATOM 1629 O O . TYR A 1 208 ? -7.227 17.441 5.209 1.00 91.19 208 TYR A O 1
ATOM 1637 N N . PHE A 1 209 ? -6.331 17.099 7.239 1.00 91.12 209 PHE A N 1
ATOM 1638 C CA . PHE A 1 209 ? -7.298 17.931 7.959 1.00 91.12 209 PHE A CA 1
ATOM 1639 C C . PHE A 1 209 ? -6.743 19.321 8.253 1.00 91.12 209 PHE A C 1
ATOM 1641 O O . PHE A 1 209 ? -7.461 20.306 8.118 1.00 91.12 209 PHE A O 1
ATOM 1648 N N . ARG A 1 210 ? -5.455 19.407 8.622 1.00 87.56 210 ARG A N 1
ATOM 1649 C CA . ARG A 1 210 ? -4.780 20.652 9.039 1.00 87.56 210 ARG A CA 1
ATOM 1650 C C . ARG A 1 210 ? -5.498 21.377 10.187 1.00 87.56 210 ARG A C 1
ATOM 1652 O O . ARG A 1 210 ? -5.352 22.586 10.341 1.00 87.56 210 ARG A O 1
ATOM 1659 N N . ASP A 1 211 ? -6.250 20.628 10.988 1.00 88.56 211 ASP A N 1
ATOM 1660 C CA . ASP A 1 211 ? -7.039 21.128 12.108 1.00 88.56 211 ASP A CA 1
ATOM 1661 C C . ASP A 1 211 ? -6.837 20.208 13.328 1.00 88.56 211 ASP A C 1
ATOM 1663 O O . ASP A 1 211 ? -7.230 19.038 13.272 1.00 88.56 211 ASP A O 1
ATOM 1667 N N . PRO A 1 212 ? -6.217 20.704 14.420 1.00 87.31 212 PRO A N 1
ATOM 1668 C CA . PRO A 1 212 ? -5.962 19.933 15.638 1.00 87.31 212 PRO A CA 1
ATOM 1669 C C . PRO A 1 212 ? -7.234 19.560 16.411 1.00 87.31 212 PRO A C 1
ATOM 1671 O O . PRO A 1 212 ? -7.175 18.680 17.264 1.00 87.31 212 PRO A O 1
ATOM 1674 N N . SER A 1 213 ? -8.370 20.211 16.141 1.00 90.81 213 SER A N 1
ATOM 1675 C CA . SER A 1 213 ? -9.631 19.956 16.844 1.00 90.81 213 SER A CA 1
ATOM 1676 C C . SER A 1 213 ? -10.356 18.696 16.367 1.00 90.81 213 SER A C 1
ATOM 1678 O O . SER A 1 213 ? -11.273 18.228 17.041 1.00 90.81 213 SER A O 1
ATOM 1680 N N . VAL A 1 214 ? -9.942 18.123 15.229 1.00 91.94 214 VAL A N 1
ATOM 1681 C CA . VAL A 1 214 ? -10.586 16.932 14.672 1.00 91.94 214 VAL A CA 1
ATOM 1682 C C . VAL A 1 214 ? -10.275 15.712 15.552 1.00 91.94 214 VAL A C 1
ATOM 1684 O O . VAL A 1 214 ? -9.093 15.377 15.744 1.00 91.94 214 VAL A O 1
ATOM 1687 N N . PRO A 1 215 ? -11.315 15.029 16.068 1.00 91.56 215 PRO A N 1
ATOM 1688 C CA . PRO A 1 215 ? -11.149 13.890 16.957 1.00 91.56 215 PRO A CA 1
ATOM 1689 C C . PRO A 1 215 ? -10.523 12.698 16.225 1.00 91.56 215 PRO A C 1
ATOM 1691 O O . PRO A 1 215 ? -10.634 12.558 15.003 1.00 91.56 215 PRO A O 1
ATOM 1694 N N . LYS A 1 216 ? -9.839 11.841 16.988 1.00 90.31 216 LYS A N 1
ATOM 1695 C CA . LYS A 1 216 ? -9.102 10.677 16.475 1.00 90.31 216 LYS A CA 1
ATOM 1696 C C . LYS A 1 216 ? -10.012 9.736 15.689 1.00 90.31 216 LYS A C 1
ATOM 1698 O O . LYS A 1 216 ? -9.628 9.264 14.623 1.00 90.31 216 LYS A O 1
ATOM 1703 N N . GLU A 1 217 ? -11.220 9.524 16.188 1.00 89.31 217 GLU A N 1
ATOM 1704 C CA . GLU A 1 217 ? -12.218 8.614 15.638 1.00 89.31 217 GLU A CA 1
ATOM 1705 C C . GLU A 1 217 ? -12.641 9.070 14.235 1.00 89.31 217 GLU A C 1
ATOM 1707 O O . GLU A 1 217 ? -12.618 8.286 13.291 1.00 89.31 217 GLU A O 1
ATOM 1712 N N . ALA A 1 218 ? -12.904 10.371 14.056 1.00 89.94 218 ALA A N 1
ATOM 1713 C CA . ALA A 1 218 ? -13.260 10.938 12.753 1.00 89.94 218 ALA A CA 1
ATOM 1714 C C . ALA A 1 218 ? -12.099 10.881 11.743 1.00 89.94 218 ALA A C 1
ATOM 1716 O O . ALA A 1 218 ? -12.317 10.728 10.538 1.00 89.94 218 ALA A O 1
ATOM 1717 N N . ILE A 1 219 ? -10.853 10.999 12.217 1.00 92.00 219 ILE A N 1
ATOM 1718 C CA . ILE A 1 219 ? -9.660 10.853 11.370 1.00 92.00 219 ILE A CA 1
ATOM 1719 C C . ILE A 1 219 ? -9.526 9.413 10.893 1.00 92.00 219 ILE A C 1
ATOM 1721 O O . ILE A 1 219 ? -9.298 9.187 9.703 1.00 92.00 219 ILE A O 1
ATOM 1725 N N . LEU A 1 220 ? -9.676 8.454 11.806 1.00 91.31 220 LEU A N 1
ATOM 1726 C CA . LEU A 1 220 ? -9.560 7.037 11.499 1.00 91.31 220 LEU A CA 1
ATOM 1727 C C . LEU A 1 220 ? -10.680 6.578 10.562 1.00 91.31 220 LEU A C 1
ATOM 1729 O O . LEU A 1 220 ? -10.396 5.933 9.557 1.00 91.31 220 LEU A O 1
ATOM 1733 N N . GLU A 1 221 ? -11.920 6.991 10.820 1.00 89.12 221 GLU A N 1
ATOM 1734 C CA . GLU A 1 221 ? -13.065 6.710 9.952 1.00 89.12 221 GLU A CA 1
ATOM 1735 C C . GLU A 1 221 ? -12.841 7.266 8.538 1.00 89.12 221 GLU A C 1
ATOM 1737 O O . GLU A 1 221 ? -12.941 6.534 7.554 1.00 89.12 221 GLU A O 1
ATOM 1742 N N . SER A 1 222 ? -12.463 8.543 8.416 1.00 89.06 222 SER A N 1
ATOM 1743 C CA . SER A 1 222 ? -12.173 9.165 7.117 1.00 89.06 222 SER A CA 1
ATOM 1744 C C . SER A 1 222 ? -11.012 8.479 6.390 1.00 89.06 222 SER A C 1
ATOM 1746 O O . SER A 1 222 ? -11.049 8.290 5.170 1.00 89.06 222 SER A O 1
ATOM 1748 N N . CYS A 1 223 ? -9.980 8.066 7.130 1.00 91.25 223 CYS A N 1
ATOM 1749 C CA . CYS A 1 223 ? -8.862 7.309 6.585 1.00 91.25 223 CYS A CA 1
ATOM 1750 C C . CYS A 1 223 ? -9.327 5.961 6.024 1.00 91.25 223 CYS A C 1
ATOM 1752 O O . CYS A 1 223 ? -9.113 5.678 4.845 1.00 91.25 223 CYS A O 1
ATOM 1754 N N . LEU A 1 224 ? -10.017 5.160 6.835 1.00 90.38 224 LEU A N 1
ATOM 1755 C CA . LEU A 1 224 ? -10.485 3.834 6.449 1.00 90.38 224 LEU A CA 1
ATOM 1756 C C . LEU A 1 224 ? -11.489 3.899 5.302 1.00 90.38 224 LEU A C 1
ATOM 1758 O O . LEU A 1 224 ? -11.365 3.116 4.367 1.00 90.38 224 LEU A O 1
ATOM 1762 N N . LEU A 1 225 ? -12.400 4.875 5.284 1.00 86.94 225 LEU A N 1
ATOM 1763 C CA . LEU A 1 225 ? -13.310 5.083 4.154 1.00 86.94 225 LEU A CA 1
ATOM 1764 C C . LEU A 1 225 ? -12.543 5.387 2.865 1.00 86.94 225 LEU A C 1
ATOM 1766 O O . LEU A 1 225 ? -12.910 4.908 1.794 1.00 86.94 225 LEU A O 1
ATOM 1770 N N . ASN A 1 226 ? -11.452 6.151 2.943 1.00 85.06 226 ASN A N 1
ATOM 1771 C CA . ASN A 1 226 ? -10.617 6.422 1.777 1.00 85.06 226 ASN A CA 1
ATOM 1772 C C . ASN A 1 226 ? -9.859 5.193 1.273 1.00 85.06 226 ASN A C 1
ATOM 1774 O O . ASN A 1 226 ? -9.673 5.073 0.062 1.00 85.06 226 ASN A O 1
ATOM 1778 N N . ILE A 1 227 ? -9.444 4.307 2.175 1.00 88.12 227 ILE A N 1
ATOM 1779 C CA . ILE A 1 227 ? -8.716 3.074 1.861 1.00 88.12 227 ILE A CA 1
ATOM 1780 C C . ILE A 1 227 ? -9.683 2.009 1.323 1.00 88.12 227 ILE A C 1
ATOM 1782 O O . ILE A 1 227 ? -9.467 1.430 0.263 1.00 88.12 227 ILE A O 1
ATOM 1786 N N . LEU A 1 228 ? -10.795 1.787 2.020 1.00 82.56 228 LEU A N 1
ATOM 1787 C CA . LEU A 1 228 ? -11.736 0.686 1.800 1.00 82.56 228 LEU A CA 1
ATOM 1788 C C . LEU A 1 228 ? -12.845 1.014 0.793 1.00 82.56 228 LEU A C 1
ATOM 1790 O O . LEU A 1 228 ? -13.684 0.168 0.499 1.00 82.56 228 LEU A O 1
ATOM 1794 N N . LYS A 1 229 ? -12.866 2.220 0.211 1.00 72.81 229 LYS A N 1
ATOM 1795 C CA . LYS A 1 229 ? -13.859 2.560 -0.823 1.00 72.81 229 LYS A CA 1
ATOM 1796 C C . LYS A 1 229 ? -13.797 1.651 -2.052 1.00 72.81 229 LYS A C 1
ATOM 1798 O O . LYS A 1 229 ? -14.825 1.467 -2.696 1.00 72.81 229 LYS A O 1
ATOM 1803 N N . MET A 1 230 ? -12.620 1.123 -2.408 1.00 66.69 230 MET A N 1
ATOM 1804 C CA . MET A 1 230 ? -12.442 0.253 -3.577 1.00 66.69 230 MET A CA 1
ATOM 1805 C C . MET A 1 230 ? -11.273 -0.723 -3.379 1.00 66.69 230 MET A C 1
ATOM 1807 O O . MET A 1 230 ? -10.125 -0.354 -3.636 1.00 66.69 230 MET A O 1
ATOM 1811 N N . PRO A 1 231 ? -11.524 -1.979 -2.972 1.00 71.94 231 PRO A N 1
ATOM 1812 C CA . PRO A 1 231 ? -10.536 -3.026 -3.163 1.00 71.94 231 PRO A CA 1
ATOM 1813 C C . PRO A 1 231 ? -10.481 -3.400 -4.637 1.00 71.94 231 PRO A C 1
ATOM 1815 O O . PRO A 1 231 ? -11.515 -3.538 -5.286 1.00 71.94 231 PRO A O 1
ATOM 1818 N N . PHE A 1 232 ? -9.293 -3.594 -5.182 1.00 73.00 232 PHE A N 1
ATOM 1819 C CA . PHE A 1 232 ? -9.130 -3.964 -6.577 1.00 73.00 232 PHE A CA 1
ATOM 1820 C C . PHE A 1 232 ? -8.822 -5.452 -6.691 1.00 73.00 232 PHE A C 1
ATOM 1822 O O . PHE A 1 232 ? -7.887 -5.948 -6.068 1.00 73.00 232 PHE A O 1
ATOM 1829 N N . ASP A 1 233 ? -9.594 -6.154 -7.518 1.00 78.12 233 ASP A N 1
ATOM 1830 C CA . ASP A 1 233 ? -9.195 -7.464 -8.029 1.00 78.12 233 ASP A CA 1
ATOM 1831 C C . ASP A 1 233 ? -8.209 -7.266 -9.188 1.00 78.12 233 ASP A C 1
ATOM 1833 O O . ASP A 1 233 ? -8.441 -6.436 -10.078 1.00 78.12 233 ASP A O 1
ATOM 1837 N N . LEU A 1 234 ? -7.095 -8.000 -9.176 1.00 74.00 234 LEU A N 1
ATOM 1838 C CA . LEU A 1 234 ? -6.047 -7.861 -10.189 1.00 74.00 234 LEU A CA 1
ATOM 1839 C C . LEU A 1 234 ? -6.557 -8.132 -11.608 1.00 74.00 234 LEU A C 1
ATOM 1841 O O . LEU A 1 234 ? -6.298 -7.336 -12.513 1.00 74.00 234 LEU A O 1
ATOM 1845 N N . ASN A 1 235 ? -7.287 -9.230 -11.806 1.00 73.81 235 ASN A N 1
ATOM 1846 C CA . ASN A 1 235 ? -7.753 -9.623 -13.133 1.00 73.81 235 ASN A CA 1
ATOM 1847 C C . ASN A 1 235 ? -8.730 -8.587 -13.679 1.00 73.81 235 ASN A C 1
ATOM 1849 O O . ASN A 1 235 ? -8.579 -8.139 -14.815 1.00 73.81 235 ASN A O 1
ATOM 1853 N N . SER A 1 236 ? -9.673 -8.132 -12.853 1.00 74.31 236 SER A N 1
ATOM 1854 C CA . SER A 1 236 ? -10.572 -7.038 -13.215 1.00 74.31 236 SER A CA 1
ATOM 1855 C C . SER A 1 236 ? -9.801 -5.761 -13.553 1.00 74.31 236 SER A C 1
ATOM 1857 O O . SER A 1 236 ? -10.113 -5.094 -14.536 1.00 74.31 236 SER A O 1
ATOM 1859 N N . SER A 1 237 ? -8.758 -5.428 -12.793 1.00 76.44 237 SER A N 1
ATOM 1860 C CA . SER A 1 237 ? -7.950 -4.223 -13.027 1.00 76.44 237 SER A CA 1
ATOM 1861 C C . SER A 1 237 ? -7.219 -4.246 -14.370 1.00 76.44 237 SER A C 1
ATOM 1863 O O . SER A 1 237 ? -7.171 -3.224 -15.055 1.00 76.44 237 SER A O 1
ATOM 1865 N N . ILE A 1 238 ? -6.689 -5.406 -14.767 1.00 78.06 238 ILE A N 1
ATOM 1866 C CA . ILE A 1 238 ? -6.071 -5.617 -16.084 1.00 78.06 238 ILE A CA 1
ATOM 1867 C C . ILE A 1 238 ? -7.139 -5.536 -17.181 1.00 78.06 238 ILE A C 1
ATOM 1869 O O . ILE A 1 238 ? -6.988 -4.778 -18.136 1.00 78.06 238 ILE A O 1
ATOM 1873 N N . MET A 1 239 ? -8.253 -6.258 -17.020 1.00 77.56 239 MET A N 1
ATOM 1874 C CA . MET A 1 239 ? -9.354 -6.282 -17.993 1.00 77.56 239 MET A CA 1
ATOM 1875 C C . MET A 1 239 ? -9.954 -4.895 -18.251 1.00 77.56 239 MET A C 1
ATOM 1877 O O . MET A 1 239 ? -10.393 -4.605 -19.362 1.00 77.56 239 MET A O 1
ATOM 1881 N N . HIS A 1 240 ? -9.967 -4.032 -17.235 1.00 78.44 240 HIS A N 1
ATOM 1882 C CA . HIS A 1 240 ? -10.457 -2.659 -17.328 1.00 78.44 240 HIS A CA 1
ATOM 1883 C C . HIS A 1 240 ? -9.365 -1.630 -17.666 1.00 78.44 240 HIS A C 1
ATOM 1885 O O . HIS A 1 240 ? -9.657 -0.436 -17.712 1.00 78.44 240 HIS A O 1
ATOM 1891 N N . GLY A 1 241 ? -8.126 -2.063 -17.927 1.00 76.50 241 GLY A N 1
ATOM 1892 C CA . GLY A 1 241 ? -7.030 -1.195 -18.366 1.00 76.50 241 GLY A CA 1
ATOM 1893 C C . GLY A 1 241 ? -6.474 -0.253 -17.293 1.00 76.50 241 GLY A C 1
ATOM 1894 O O . GLY A 1 241 ? -5.760 0.690 -17.633 1.00 76.50 241 GLY A O 1
ATOM 1895 N N . LEU A 1 242 ? -6.782 -0.492 -16.011 1.00 78.56 242 LEU A N 1
ATOM 1896 C CA . LEU A 1 242 ? -6.184 0.232 -14.879 1.00 78.56 242 LEU A CA 1
ATOM 1897 C C . LEU A 1 242 ? -4.726 -0.180 -14.657 1.00 78.56 242 LEU A C 1
ATOM 1899 O O . LEU A 1 242 ? -3.911 0.615 -14.198 1.00 78.56 242 LEU A O 1
ATOM 1903 N N . ILE A 1 243 ? -4.408 -1.429 -14.999 1.00 79.25 243 ILE A N 1
ATOM 1904 C CA . ILE A 1 243 ? -3.058 -1.979 -14.999 1.00 79.25 243 ILE A CA 1
ATOM 1905 C C . ILE A 1 243 ? -2.706 -2.374 -16.431 1.00 79.25 243 ILE A C 1
ATOM 1907 O O . ILE A 1 243 ? -3.433 -3.137 -17.068 1.00 79.25 243 ILE A O 1
ATOM 1911 N N . LYS A 1 244 ? -1.576 -1.871 -16.924 1.00 77.31 244 LYS A N 1
ATOM 1912 C CA . LYS A 1 244 ? -1.006 -2.223 -18.226 1.00 77.31 244 LYS A CA 1
ATOM 1913 C C . LYS A 1 244 ? 0.031 -3.330 -18.035 1.00 77.31 244 LYS A C 1
ATOM 1915 O O . LYS A 1 244 ? 0.841 -3.249 -17.107 1.00 77.31 244 LYS A O 1
ATOM 1920 N N . GLN A 1 245 ? -0.025 -4.352 -18.886 1.00 70.31 245 GLN A N 1
ATOM 1921 C CA . GLN A 1 245 ? 0.925 -5.470 -18.895 1.00 70.31 245 GLN A CA 1
ATOM 1922 C C . GLN A 1 245 ? 2.217 -5.077 -19.613 1.00 70.31 245 GLN A C 1
ATOM 1924 O O . GLN A 1 245 ? 2.101 -4.495 -20.714 1.00 70.31 245 GLN A O 1
#

Sequence (245 aa):
MLLYTTGGKGSIRYIFIHGNHEISPFSDEIIVDAKIVVFTGRGNIVYGDNADNSSTKYSFSNGVCTHVNGEPNKFVPARDFTELLLKNVSIPTLIMVEIPTLMTNMVCCFLSSDQIGFSSKLQDDVLYLAIMVYGRSDRASCSLDDRVYLGKTMRSFVPYFVQSLSITSDSYLPGDAQTTCKEITDCLELNADEKELNEFIEVYRNRYFRDPSVPKEAILESCLLNILKMPFDLNSSIMHGLIKQ

Radius of gyration: 17.48 Å; chains: 1; bounding box: 43×46×43 Å

pLDDT: mean 80.28, std 16.12, range [34.5, 95.19]

Foldseek 3Di:
DDLPPDQQPQFKWKWWLDFAWDPDDFDQWKKWWKFKFKAFLQLDTPDGDLALPDIWIFIHGRLAGQDINNHGPDADALRVVLSLDSRTTDAFTKMKIKHFVVCLVVVCVRHPPVRNPGPPPRPGRIMIMIMTTQDMPVDDGHDPLRSVLVSLCSPLPVSLLSNQCSVCVVVQGQPPLQVSLVSSLVSCVVPGDPVSLVSNLVSQCVPPVVDPPDDSSNSSSVSSCNGSNDIHGPVSCVVVVSTDD

Organism: NCBI:txid1303715

Secondary structure (DSSP, 8-state):
--S-SSTTTTS-EEEEEE--B--SPPPSEEEEEEEEEEE-TTS-EEES---TT--EEEEEETTEEEEETTEET---TTHHHHHHHHHSB-SSEEEEEEEETTHHHH-TTTS-GGGS---TT---SEEEEEEEEEEETTSPPPPHHHHHHHHHHHHHTHHHHHHHHHHHTTT--TT-HHHHHHHHHHHHHHHS-HHHHHHHHHHHHHHHT--TTS-HHHHHHHHHHHHHT-PEEHHHHHHTTSS--